Protein AF-W2REY7-F1 (afdb_monomer_lite)

Secondary structure (DSSP, 8-state):
-----HHHHHHHHHHTSTT---S-GGG-EEE-SEETTEEPBHHHHHT-----TTS-B---TT--GGGTT--HHHH-----HHHHHTT-PBPS-EEEPPPS-S-S-HHHHHHHHHHHHHHTS-PPPPGGGGHHHHHHHHHHHT-EEEE-TTS-EEEEETTTTEEEETTTEEEEESS-GGGTTTHHHHT--S-TT-GGGEEEEEHHHHHHHHTTSEEEEE-TT--EEEEES-GGGGGS-GGGGS-HHHHHHTT-SS----

Sequence (258 aa):
MVKLSLEWREKAIKDQSDGKIGAPWLDLRLFLAKKDEAWLTENDLKEGVSDTSDLEQLDVAGAPLNLVGLSEKDVKFVPTLEDVESMNTPVHVLVVVPPPDETTSPYAVIAATLFQHTFLNVPSTTASKTQKLKKQLVKKYKCDCGRNKNDDAMLLCMVINVALPSTVVIASHIFRREHDDLKEHFVQIADIDDVRNGLLLFKPIESAFDDLDISFLVDKHDRFTLKIFNTDIKAHLLVDRLTQPQWEEFGGESLPTH

Organism: Phytophthora nicotianae (strain INRA-310) (NCBI:txid761204)

Radius of gyration: 24.08 Å; chains: 1; bounding box: 61×43×66 Å

Foldseek 3Di:
DDQQFVLNVLVVCCVPVVCPPVDDSVQKWKWFQAAPLRFDFQVNPVVHDPDCPRTHTDDGRGDDVVVVVDDPVSPDDDDDPVCVVVRVDGDGIDIDRDDPDDDVPPCVVVVVVCCCVQQQVDDFDDQVVQPVLVVVLCVVVVQFPAADPVRFTWGAQPQVRDTAGPVQKGKAFQRHPSCVVCCCVPPNDPGSSPNVRIGTHGNLVRVCVRNVQWDWDQDPVRDTDIDGDNPVCVVDDSCLPDDQVRCVVRVHPGRDDD

pLDDT: mean 72.18, std 14.42, range [23.44, 96.69]

Structure (mmCIF, N/CA/C/O backbone):
data_AF-W2REY7-F1
#
_entry.id   AF-W2REY7-F1
#
loop_
_atom_site.group_PDB
_atom_site.id
_atom_site.type_symbol
_atom_site.label_atom_id
_atom_site.label_alt_id
_atom_site.label_comp_id
_atom_site.label_asym_id
_atom_site.label_entity_id
_atom_site.label_seq_id
_atom_site.pdbx_PDB_ins_code
_atom_site.Cartn_x
_atom_site.Cartn_y
_atom_site.Cartn_z
_atom_site.occupancy
_atom_site.B_iso_or_equiv
_atom_site.auth_seq_id
_atom_site.auth_comp_id
_atom_site.auth_asym_id
_atom_site.auth_atom_id
_atom_site.pdbx_PDB_model_num
ATOM 1 N N . MET A 1 1 ? -16.887 3.901 -3.540 1.00 23.44 1 MET A N 1
ATOM 2 C CA . MET A 1 1 ? -17.358 3.364 -2.245 1.00 23.44 1 MET A CA 1
ATOM 3 C C . MET A 1 1 ? -16.126 3.192 -1.364 1.00 23.44 1 MET A C 1
ATOM 5 O O . MET A 1 1 ? -15.293 2.350 -1.672 1.00 23.44 1 MET A O 1
ATOM 9 N N . VAL A 1 2 ? -15.923 4.083 -0.391 1.00 23.98 2 VAL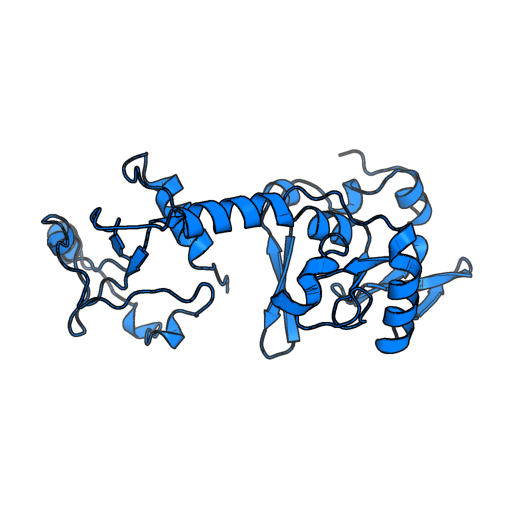 A N 1
ATOM 10 C CA . VAL A 1 2 ? -14.701 4.140 0.433 1.00 23.98 2 VAL A CA 1
ATOM 11 C C . VAL A 1 2 ? -14.820 3.102 1.551 1.00 23.98 2 VAL A C 1
ATOM 13 O O . VAL A 1 2 ? -15.667 3.244 2.427 1.00 23.98 2 VAL A O 1
ATOM 16 N N . LYS A 1 3 ? -13.998 2.046 1.522 1.00 31.72 3 LYS A N 1
ATOM 17 C CA . LYS A 1 3 ? -13.818 1.154 2.676 1.00 31.72 3 LYS A CA 1
ATOM 18 C C . LYS A 1 3 ? -12.820 1.812 3.628 1.00 31.72 3 LYS A C 1
ATOM 20 O O . LYS A 1 3 ? -11.612 1.717 3.431 1.00 31.72 3 LYS A O 1
ATOM 25 N N . LEU A 1 4 ? -13.336 2.535 4.616 1.00 36.69 4 LEU A N 1
ATOM 26 C CA . LEU A 1 4 ? -12.548 2.986 5.762 1.00 36.69 4 LEU A CA 1
ATOM 27 C C . LEU A 1 4 ? -12.316 1.769 6.661 1.00 36.69 4 LEU A C 1
ATOM 29 O O . LEU A 1 4 ? -13.283 1.111 7.040 1.00 36.69 4 LEU A O 1
ATOM 33 N N . SER A 1 5 ? -11.057 1.448 6.956 1.00 48.69 5 SER A N 1
ATOM 34 C CA . SER A 1 5 ? -10.731 0.450 7.976 1.00 48.69 5 SER A CA 1
ATOM 35 C C . SER A 1 5 ? -11.107 0.980 9.365 1.00 48.69 5 SER A C 1
ATOM 37 O O . SER A 1 5 ? -11.045 2.192 9.583 1.00 48.69 5 SER A O 1
ATOM 39 N N . LEU A 1 6 ? -11.531 0.102 10.283 1.00 55.88 6 LEU A N 1
ATOM 40 C CA . LEU A 1 6 ? -12.026 0.494 11.618 1.00 55.88 6 LEU A CA 1
ATOM 41 C C . LEU A 1 6 ? -10.987 1.294 12.415 1.00 55.88 6 LEU A C 1
ATOM 43 O O . LEU A 1 6 ? -11.337 2.324 12.974 1.00 55.88 6 LEU A O 1
ATOM 47 N N . GLU A 1 7 ? -9.708 0.935 12.320 1.00 53.94 7 GLU A N 1
ATOM 48 C CA . GLU A 1 7 ? -8.599 1.665 12.961 1.00 53.94 7 GLU A CA 1
ATOM 49 C C . GLU A 1 7 ? -8.549 3.152 12.564 1.00 53.94 7 GLU A C 1
ATOM 51 O O . GLU A 1 7 ? -8.325 4.044 13.381 1.00 53.94 7 GLU A O 1
ATOM 56 N N . TRP A 1 8 ? -8.807 3.454 11.286 1.00 57.53 8 TRP A N 1
ATOM 57 C CA . TRP A 1 8 ? -8.842 4.839 10.810 1.00 57.53 8 TRP A CA 1
ATOM 58 C C . TRP A 1 8 ? -10.086 5.576 11.306 1.00 57.53 8 TRP A C 1
ATOM 60 O O . TRP A 1 8 ? -10.051 6.798 11.432 1.00 57.53 8 TRP A O 1
ATOM 70 N N . ARG A 1 9 ? -11.176 4.854 11.598 1.00 64.69 9 ARG A N 1
ATOM 71 C CA . ARG A 1 9 ? -12.373 5.426 12.224 1.00 64.69 9 ARG A CA 1
ATOM 72 C C . ARG A 1 9 ? -12.147 5.705 13.705 1.00 64.69 9 ARG A C 1
ATOM 74 O O . ARG A 1 9 ? -12.492 6.795 14.135 1.00 64.69 9 ARG A O 1
ATOM 81 N N . GLU A 1 10 ? -11.537 4.791 14.454 1.00 69.19 10 GLU A N 1
ATOM 82 C CA . GLU A 1 10 ? -11.200 4.988 15.875 1.00 69.19 10 GLU A CA 1
ATOM 83 C C . GLU A 1 10 ? -10.312 6.217 16.060 1.00 69.19 10 GLU A C 1
ATOM 85 O O . GLU A 1 10 ? -10.626 7.111 16.849 1.00 69.19 10 GLU A O 1
ATOM 90 N N . LYS A 1 11 ? -9.255 6.320 15.246 1.00 70.12 11 LYS A N 1
ATOM 91 C CA . LYS A 1 11 ? -8.380 7.493 15.227 1.00 70.12 11 LYS A CA 1
ATOM 92 C C . LYS A 1 11 ? -9.135 8.773 14.855 1.00 70.12 11 LYS A C 1
ATOM 94 O O . LYS A 1 11 ? -9.024 9.765 15.566 1.00 70.12 11 LYS A O 1
ATOM 99 N N . ALA A 1 12 ? -9.930 8.754 13.782 1.00 68.94 12 ALA A N 1
ATOM 100 C CA . ALA A 1 12 ? -10.677 9.934 13.343 1.00 68.94 12 ALA A CA 1
ATOM 101 C C . ALA A 1 12 ? -11.705 10.410 14.383 1.00 68.94 12 ALA A C 1
ATOM 103 O O . ALA A 1 12 ? -11.833 11.612 14.600 1.00 68.94 12 ALA A O 1
ATOM 104 N N . ILE A 1 13 ? -12.411 9.487 15.045 1.00 72.50 13 ILE A N 1
ATOM 105 C CA . ILE A 1 13 ? -13.376 9.820 16.101 1.00 72.50 13 ILE A CA 1
ATOM 106 C C . ILE A 1 13 ? -12.655 10.430 17.304 1.00 72.50 13 ILE A C 1
ATOM 108 O O . ILE A 1 13 ? -13.112 11.437 17.844 1.00 72.50 13 ILE A O 1
ATOM 112 N N . LYS A 1 14 ? -11.500 9.876 17.695 1.00 75.44 14 LYS A N 1
ATOM 113 C CA . LYS A 1 14 ? -10.678 10.462 18.757 1.00 75.44 14 LYS A CA 1
ATOM 114 C C . LYS A 1 14 ? -10.243 11.887 18.409 1.00 75.44 14 LYS A C 1
ATOM 116 O O . LYS A 1 14 ? -10.412 12.784 19.236 1.00 75.44 14 LYS A O 1
ATOM 121 N N . ASP A 1 15 ? -9.694 12.096 17.216 1.00 78.75 15 ASP A N 1
ATOM 122 C CA . ASP A 1 15 ? -9.161 13.395 16.790 1.00 78.75 15 ASP A CA 1
ATOM 123 C C . ASP A 1 15 ? -10.263 14.471 16.701 1.00 78.75 15 ASP A C 1
ATOM 125 O O . ASP A 1 15 ? -9.997 15.644 16.944 1.00 78.75 15 ASP A O 1
ATOM 129 N N . GLN A 1 16 ? -11.513 14.071 16.435 1.00 76.44 16 GLN A N 1
ATOM 130 C CA . GLN A 1 16 ? -12.690 14.954 16.390 1.00 76.44 16 GLN A CA 1
ATOM 131 C C . GLN A 1 16 ? -13.413 15.115 17.736 1.00 76.44 16 GLN A C 1
ATOM 133 O O . GLN A 1 16 ? -14.427 15.802 17.811 1.00 76.44 16 GLN A O 1
ATOM 138 N N . SER A 1 17 ? -12.932 14.487 18.810 1.00 74.69 17 SER A N 1
ATOM 139 C CA . SER A 1 17 ? -13.633 14.488 20.102 1.00 74.69 17 SER A CA 1
ATOM 140 C C . SER A 1 17 ? -13.451 15.763 20.935 1.00 74.69 17 SER A C 1
ATOM 142 O O . SER A 1 17 ? -13.887 15.794 22.085 1.00 74.69 17 SER A O 1
ATOM 144 N N . ASP A 1 18 ? -12.775 16.792 20.416 1.00 76.44 18 ASP A N 1
ATOM 145 C CA . ASP A 1 18 ? -12.411 18.016 21.150 1.00 76.44 18 ASP A CA 1
ATOM 146 C C . ASP A 1 18 ? -11.733 17.734 22.507 1.00 76.44 18 ASP A C 1
ATOM 148 O O . ASP A 1 18 ? -11.934 18.437 23.498 1.00 76.44 18 ASP A O 1
ATOM 152 N N . GLY A 1 19 ? -10.947 16.654 22.576 1.00 72.06 19 GLY A N 1
ATOM 153 C CA . GLY A 1 19 ? -10.252 16.227 23.794 1.00 72.06 19 GLY A CA 1
ATOM 154 C C . GLY A 1 19 ? -11.131 15.516 24.829 1.00 72.06 19 GLY A C 1
ATOM 155 O O . GLY A 1 19 ? -10.633 15.179 25.901 1.00 72.06 19 GLY A O 1
ATOM 156 N N . LYS A 1 20 ? -12.407 15.240 24.526 1.00 71.31 20 LYS A N 1
ATOM 157 C CA . LYS A 1 20 ? -13.301 14.473 25.413 1.00 71.31 20 LYS A CA 1
ATOM 158 C C . LYS A 1 20 ? -12.882 13.008 25.539 1.00 71.31 20 LYS A C 1
ATOM 160 O O . LYS A 1 20 ? -13.110 12.399 26.580 1.00 71.31 20 LYS A O 1
ATOM 165 N N . ILE A 1 21 ? -12.253 12.445 24.505 1.00 72.06 21 ILE A N 1
ATOM 166 C CA . ILE A 1 21 ? -11.689 11.093 24.538 1.00 72.06 21 ILE A CA 1
ATOM 167 C C . ILE A 1 21 ? -10.203 11.188 24.909 1.00 72.06 21 ILE A C 1
ATOM 169 O O . ILE A 1 21 ? -9.345 11.456 24.064 1.00 72.06 21 ILE A O 1
ATOM 173 N N . GLY A 1 22 ? -9.906 10.977 26.194 1.00 69.25 22 GLY A N 1
ATOM 174 C CA . GLY A 1 22 ? -8.542 11.035 26.736 1.00 69.25 22 GLY A CA 1
ATOM 175 C C . GLY A 1 22 ? -7.701 9.773 26.505 1.00 69.25 22 GLY A C 1
ATOM 176 O O . GLY A 1 22 ? -6.476 9.836 26.587 1.00 69.25 22 GLY A O 1
ATOM 177 N N . ALA A 1 23 ? -8.336 8.638 26.201 1.00 68.88 23 ALA A N 1
ATOM 178 C CA . ALA A 1 23 ? -7.649 7.370 25.973 1.00 68.88 23 ALA A CA 1
ATOM 179 C C . ALA A 1 23 ? -6.927 7.337 24.607 1.00 68.88 23 ALA A C 1
ATOM 181 O O . ALA A 1 23 ? -7.379 7.984 23.652 1.00 68.88 23 ALA A O 1
ATOM 182 N N . PRO A 1 24 ? -5.813 6.589 24.477 1.00 71.38 24 PRO A N 1
ATOM 183 C CA . PRO A 1 24 ? -5.239 6.236 23.182 1.00 71.38 24 PRO A CA 1
ATOM 184 C C . PRO A 1 24 ? -6.302 5.657 22.244 1.00 71.38 24 PRO A C 1
ATOM 186 O O . PRO A 1 24 ? -7.163 4.896 22.672 1.00 71.38 24 PRO A O 1
ATOM 189 N N . TRP A 1 25 ? -6.235 5.984 20.950 1.00 68.69 25 TRP A N 1
ATOM 190 C CA . TRP A 1 25 ? -7.228 5.492 19.984 1.00 68.69 25 TRP A CA 1
ATOM 191 C C . TRP A 1 25 ? -7.221 3.959 19.864 1.00 68.69 25 TRP A C 1
ATOM 193 O O . TRP A 1 25 ? -8.248 3.381 19.546 1.00 68.69 25 TRP A O 1
ATOM 203 N N . LEU A 1 26 ? -6.086 3.322 20.175 1.00 66.06 26 LEU A N 1
ATOM 204 C CA . LEU A 1 26 ? -5.914 1.866 20.230 1.00 66.06 26 LEU A CA 1
ATOM 205 C C . LEU A 1 26 ? -6.711 1.193 21.356 1.00 66.06 26 LEU A C 1
ATOM 207 O O . LEU A 1 26 ? -6.975 -0.002 21.280 1.00 66.06 26 LEU A O 1
ATOM 211 N N . ASP A 1 27 ? -7.067 1.942 22.401 1.00 71.44 27 ASP A N 1
ATOM 212 C CA . ASP A 1 27 ? -7.870 1.433 23.515 1.00 71.44 27 ASP A CA 1
ATOM 213 C C . ASP A 1 27 ? -9.373 1.637 23.265 1.00 71.44 27 ASP A C 1
ATOM 215 O O . ASP A 1 27 ? -10.204 1.232 24.078 1.00 71.44 27 ASP A O 1
ATOM 219 N N . LEU A 1 28 ? -9.745 2.275 22.151 1.00 73.25 28 LEU A N 1
ATOM 220 C CA . LEU A 1 28 ? -11.139 2.487 21.792 1.00 73.25 28 LEU A CA 1
ATOM 221 C C . LEU A 1 28 ? -11.719 1.227 21.173 1.00 73.25 28 LEU A C 1
ATOM 223 O O . LEU A 1 28 ? -11.075 0.541 20.386 1.00 73.25 28 LEU A O 1
ATOM 227 N N . ARG A 1 29 ? -12.979 0.956 21.504 1.00 73.62 29 ARG A N 1
ATOM 228 C CA . ARG A 1 29 ? -13.763 -0.091 20.855 1.00 73.62 29 ARG A CA 1
ATOM 229 C C . ARG A 1 29 ? -15.012 0.502 20.240 1.00 73.62 29 ARG A C 1
ATOM 231 O O . ARG A 1 29 ? -15.700 1.313 20.864 1.00 73.62 29 ARG A O 1
ATOM 238 N N . LEU A 1 30 ? -15.289 0.072 19.016 1.00 74.44 30 LEU A N 1
ATOM 239 C CA . LEU A 1 30 ? -16.486 0.430 18.273 1.00 74.44 30 LEU A CA 1
ATOM 240 C C . LEU A 1 30 ? -17.549 -0.645 18.466 1.00 74.44 30 LEU A C 1
ATOM 242 O O . LEU A 1 30 ? -17.307 -1.823 18.212 1.00 74.44 30 LEU A O 1
ATOM 246 N N . PHE A 1 31 ? -18.738 -0.214 18.865 1.00 75.88 31 PHE A N 1
ATOM 247 C CA . PHE A 1 31 ? -19.907 -1.070 18.995 1.00 75.88 31 PHE A CA 1
ATOM 248 C C . PHE A 1 31 ? -21.016 -0.585 18.078 1.00 75.88 31 PHE A C 1
ATOM 250 O O . PHE A 1 31 ? -21.202 0.621 17.856 1.00 75.88 31 PHE A O 1
ATOM 257 N N . LEU A 1 32 ? -21.781 -1.543 17.569 1.00 76.19 32 LEU A N 1
ATOM 258 C CA . LEU A 1 32 ? -23.062 -1.253 16.972 1.00 76.19 32 LEU A CA 1
ATOM 259 C C . LEU A 1 32 ? -24.011 -0.788 18.078 1.00 76.19 32 LEU A C 1
ATOM 261 O O . LEU A 1 32 ? -24.256 -1.502 19.046 1.00 76.19 32 LEU A O 1
ATOM 265 N N . ALA A 1 33 ? -24.555 0.416 17.928 1.00 77.38 33 ALA A N 1
ATOM 266 C CA . ALA A 1 33 ? -25.509 0.995 18.867 1.00 77.38 33 ALA A CA 1
ATOM 267 C C . ALA A 1 33 ? -26.915 0.396 18.660 1.00 77.38 33 ALA A C 1
ATOM 269 O O . ALA A 1 33 ? -27.888 1.113 18.445 1.00 77.38 33 ALA A O 1
ATOM 270 N N . LYS A 1 34 ? -27.004 -0.936 18.665 1.00 76.19 34 LYS A N 1
ATOM 271 C CA . LYS A 1 34 ? -28.225 -1.710 18.460 1.00 76.19 34 LYS A CA 1
ATOM 272 C C . LYS A 1 34 ? -28.307 -2.786 19.539 1.00 76.19 34 LYS A C 1
ATOM 274 O O . LYS A 1 34 ? -27.363 -3.552 19.703 1.00 76.19 34 LYS A O 1
ATOM 279 N N . LYS A 1 35 ? -29.431 -2.840 20.247 1.00 74.00 35 LYS A N 1
ATOM 280 C CA . LYS A 1 35 ? -29.735 -3.813 21.297 1.00 74.00 35 LYS A CA 1
ATOM 281 C C . LYS A 1 35 ? -31.077 -4.470 20.993 1.00 74.00 35 LYS A C 1
ATOM 283 O O . LYS A 1 35 ? -32.042 -3.760 20.733 1.00 74.00 35 LYS A O 1
ATOM 288 N N . ASP A 1 36 ? -31.134 -5.802 20.998 1.00 75.06 36 ASP A N 1
ATOM 289 C CA . ASP A 1 36 ? -32.370 -6.571 20.762 1.00 75.06 36 ASP A CA 1
ATOM 290 C C . ASP A 1 36 ? -33.162 -6.095 19.526 1.00 75.06 36 ASP A C 1
ATOM 292 O O . ASP A 1 36 ? -34.374 -5.895 19.567 1.00 75.06 36 ASP A O 1
ATOM 296 N N . GLU A 1 37 ? -32.455 -5.872 18.415 1.00 72.69 37 GLU A N 1
ATOM 297 C CA . GLU A 1 37 ? -32.983 -5.325 17.157 1.00 72.69 37 GLU A CA 1
ATOM 298 C C . GLU A 1 37 ? -33.425 -3.843 17.164 1.00 72.69 37 GLU A C 1
ATOM 300 O O . GLU A 1 37 ? -33.752 -3.311 16.101 1.00 72.69 37 GLU A O 1
ATOM 305 N N . ALA A 1 38 ? -33.349 -3.134 18.292 1.00 79.44 38 ALA A N 1
ATOM 306 C CA . ALA A 1 38 ? -33.641 -1.704 18.405 1.00 79.44 38 ALA A CA 1
ATOM 307 C C . ALA A 1 38 ? -32.362 -0.849 18.418 1.00 79.44 38 ALA A C 1
ATOM 309 O O . ALA A 1 38 ? -31.363 -1.213 19.034 1.00 79.44 38 ALA A O 1
ATOM 310 N N . TRP A 1 39 ? -32.380 0.305 17.747 1.00 79.62 39 TRP A N 1
ATOM 311 C CA . TRP A 1 39 ? -31.276 1.268 17.810 1.00 79.62 39 TRP A CA 1
ATOM 312 C C . TRP A 1 39 ? -31.295 2.041 19.130 1.00 79.62 39 TRP A C 1
ATOM 314 O O . TRP A 1 39 ? -32.362 2.441 19.589 1.00 79.62 39 TRP A O 1
ATOM 324 N N . LEU A 1 40 ? -30.116 2.299 19.696 1.00 76.12 40 LEU A N 1
ATOM 325 C CA . LEU A 1 40 ? -29.967 3.227 20.813 1.00 76.12 40 LEU A CA 1
ATOM 326 C C . LEU A 1 40 ? -30.211 4.658 20.329 1.00 76.12 40 LEU A C 1
ATOM 328 O O . LEU A 1 40 ? -29.759 5.055 19.249 1.00 76.12 40 LEU A O 1
ATOM 332 N N . THR A 1 41 ? -30.902 5.431 21.152 1.00 78.75 41 THR A N 1
ATOM 333 C CA . THR A 1 41 ? -31.209 6.841 20.923 1.00 78.75 41 THR A CA 1
ATOM 334 C C . THR A 1 41 ? -30.214 7.753 21.633 1.00 78.75 41 THR A C 1
ATOM 336 O O . THR A 1 41 ? -29.485 7.335 22.533 1.00 78.75 41 THR A O 1
ATOM 339 N N . GLU A 1 42 ? -30.193 9.035 21.269 1.00 68.62 42 GLU A N 1
ATOM 340 C CA . GLU A 1 42 ? -29.424 10.037 22.016 1.00 68.62 42 GLU A CA 1
ATOM 341 C C . GLU A 1 42 ? -29.827 10.100 23.500 1.00 68.62 42 GLU A C 1
ATOM 343 O O . GLU A 1 42 ? -28.968 10.300 24.360 1.00 68.62 42 GLU A O 1
ATOM 348 N N . ASN A 1 43 ? -31.105 9.881 23.823 1.00 72.56 43 ASN A N 1
ATOM 349 C CA . ASN A 1 43 ? -31.564 9.778 25.208 1.00 72.56 43 ASN A CA 1
ATOM 350 C C . ASN A 1 43 ? -30.951 8.595 25.958 1.00 72.56 43 ASN A C 1
ATOM 352 O O . ASN A 1 43 ? -30.518 8.781 27.095 1.00 72.56 43 ASN A O 1
ATOM 356 N N . ASP A 1 44 ? -30.855 7.423 25.327 1.00 72.19 44 ASP A N 1
ATOM 357 C CA . ASP A 1 44 ? -30.254 6.233 25.943 1.00 72.19 44 ASP A CA 1
ATOM 358 C C . ASP A 1 44 ? -28.769 6.450 26.275 1.00 72.19 44 ASP A C 1
ATOM 360 O O . ASP A 1 44 ? -28.238 5.859 27.213 1.00 72.19 44 ASP A O 1
ATOM 364 N N . LEU A 1 45 ? -28.090 7.335 25.534 1.00 66.94 45 LEU A N 1
ATOM 365 C CA . LEU A 1 45 ? -26.677 7.651 25.743 1.00 66.94 45 LEU A CA 1
ATOM 366 C C . LEU A 1 45 ? -26.423 8.724 26.806 1.00 66.94 45 LEU A C 1
ATOM 368 O O . LEU A 1 45 ? -25.320 8.768 27.353 1.00 66.94 45 LEU A O 1
ATOM 372 N N . LYS A 1 46 ? -27.399 9.588 27.116 1.00 66.38 46 LYS A N 1
ATOM 373 C CA . LYS A 1 46 ? -27.226 10.654 28.124 1.00 66.38 46 LYS A CA 1
ATOM 374 C C . LYS A 1 46 ? -26.941 10.112 29.519 1.00 66.38 46 LYS A C 1
ATOM 376 O O . LYS A 1 46 ? -26.180 10.728 30.258 1.00 66.38 46 LYS A O 1
ATOM 381 N N . GLU A 1 47 ? -27.533 8.972 29.853 1.00 64.25 47 GLU A N 1
ATOM 382 C CA . GLU A 1 47 ? -27.327 8.284 31.133 1.00 64.25 47 GLU A CA 1
ATOM 383 C C . GLU A 1 47 ? -26.023 7.461 31.153 1.00 64.25 47 GLU A C 1
ATOM 385 O O . GLU A 1 47 ? -25.589 6.992 32.204 1.00 64.25 47 GLU A O 1
ATOM 390 N N . GLY A 1 48 ? -25.357 7.333 29.999 1.00 59.41 48 GLY A N 1
ATOM 391 C CA . GLY A 1 48 ? -24.176 6.503 29.807 1.00 59.41 48 GLY A CA 1
ATOM 392 C C . GLY A 1 48 ? -24.519 5.021 29.633 1.00 59.41 48 GLY A C 1
ATOM 393 O O . GLY A 1 48 ? -25.389 4.468 30.301 1.00 59.41 48 GLY A O 1
ATOM 394 N N . VAL A 1 49 ? -23.796 4.347 28.736 1.00 66.00 49 VAL A N 1
ATOM 395 C CA . VAL A 1 49 ? -23.902 2.892 28.549 1.00 66.00 49 VAL A CA 1
ATOM 396 C C . VAL A 1 49 ? -22.887 2.221 29.471 1.00 66.00 49 VAL A C 1
ATOM 398 O O . VAL A 1 49 ? -21.685 2.283 29.222 1.00 66.00 49 VAL A O 1
ATOM 401 N N . SER A 1 50 ? -23.365 1.625 30.564 1.00 61.38 50 SER A N 1
ATOM 402 C CA . SER A 1 50 ? -22.518 0.972 31.574 1.00 61.38 50 SER A CA 1
ATOM 403 C C . SER A 1 50 ? -22.156 -0.478 31.238 1.00 61.38 50 SER A C 1
ATOM 405 O O . SER A 1 50 ? -21.179 -0.994 31.777 1.00 61.38 50 SER A O 1
ATOM 407 N N . ASP A 1 51 ? -22.910 -1.120 30.342 1.00 68.38 51 ASP A N 1
ATOM 408 C CA . ASP A 1 51 ? -22.717 -2.504 29.909 1.00 68.38 51 ASP A CA 1
ATOM 409 C C . ASP A 1 51 ? -22.819 -2.604 28.381 1.00 68.38 51 ASP A C 1
ATOM 411 O O . ASP A 1 51 ? -23.809 -2.180 27.781 1.00 68.38 51 ASP A O 1
ATOM 415 N N . THR A 1 52 ? -21.779 -3.149 27.752 1.00 69.88 52 THR A N 1
ATOM 416 C CA . THR A 1 52 ? -21.688 -3.352 26.299 1.00 69.88 52 THR A CA 1
ATOM 417 C C . THR A 1 52 ? -21.740 -4.825 25.899 1.00 69.88 52 THR A C 1
ATOM 419 O O . THR A 1 52 ? -21.535 -5.134 24.728 1.00 69.88 52 THR A O 1
ATOM 422 N N . SER A 1 53 ? -21.994 -5.741 26.841 1.00 72.56 53 SER A N 1
ATOM 423 C CA . SER A 1 53 ? -22.009 -7.189 26.587 1.00 72.56 53 SER A CA 1
ATOM 424 C C . SER A 1 53 ? -23.094 -7.621 25.596 1.00 72.56 53 SER A C 1
ATOM 426 O O . SER A 1 53 ? -22.867 -8.533 24.804 1.00 72.56 53 SER A O 1
ATOM 428 N N . ASP A 1 54 ? -24.223 -6.911 25.584 1.00 73.44 54 ASP A N 1
ATOM 429 C CA . ASP A 1 54 ? -25.341 -7.126 24.658 1.00 73.44 54 ASP A CA 1
ATOM 430 C C . ASP A 1 54 ? -25.163 -6.402 23.305 1.00 73.44 54 ASP A C 1
ATOM 432 O O . ASP A 1 54 ? -26.065 -6.430 22.466 1.00 73.44 54 ASP A O 1
ATOM 436 N N . LEU A 1 55 ? -24.037 -5.707 23.093 1.00 75.69 55 LEU A N 1
ATOM 437 C CA . LEU A 1 55 ? -23.758 -4.959 21.866 1.00 75.69 55 LEU A CA 1
ATOM 438 C C . LEU A 1 55 ? -22.770 -5.708 20.972 1.00 75.69 55 LEU A C 1
ATOM 440 O O . LEU A 1 55 ? -21.757 -6.242 21.422 1.00 75.69 55 LEU A O 1
ATOM 444 N N . GLU A 1 56 ? -23.021 -5.675 19.667 1.00 75.69 56 GLU A N 1
ATOM 445 C CA . GLU A 1 56 ? -22.115 -6.269 18.687 1.00 75.69 56 GLU A CA 1
ATOM 446 C C . GLU A 1 56 ? -20.862 -5.393 18.517 1.00 75.69 56 GLU A C 1
ATOM 448 O O . GLU A 1 56 ? -20.936 -4.244 18.066 1.00 75.69 56 GLU A O 1
ATOM 453 N N . GLN A 1 57 ? -19.696 -5.929 18.894 1.00 73.69 57 GLN A N 1
ATOM 454 C CA . GLN A 1 57 ? -18.410 -5.263 18.696 1.00 73.69 57 GLN A CA 1
ATOM 455 C C . GLN A 1 57 ? -17.990 -5.339 17.221 1.00 73.69 57 GLN A C 1
ATOM 457 O O . GLN A 1 57 ? -18.012 -6.401 16.604 1.00 73.69 57 GLN A O 1
ATOM 462 N N . LEU A 1 58 ? -17.534 -4.216 16.668 1.00 70.38 58 LEU A N 1
ATOM 463 C CA . LEU A 1 58 ? -16.928 -4.147 15.343 1.00 70.38 58 LEU A CA 1
ATOM 464 C C . LEU A 1 58 ? -15.407 -4.312 15.493 1.00 70.38 58 LEU A C 1
ATOM 466 O O . LEU A 1 58 ? -14.711 -3.339 15.771 1.00 70.38 58 LEU A O 1
ATOM 470 N N . ASP A 1 59 ? -14.887 -5.532 15.349 1.00 61.81 59 ASP A N 1
ATOM 471 C CA . ASP A 1 59 ? -13.479 -5.882 15.621 1.00 61.81 59 ASP A CA 1
ATOM 472 C C . ASP A 1 59 ? -12.633 -6.174 14.360 1.00 61.81 59 ASP A C 1
ATOM 474 O O . ASP A 1 59 ? -11.412 -6.015 14.365 1.00 61.81 59 ASP A O 1
ATOM 478 N N . VAL A 1 60 ? -13.251 -6.552 13.237 1.00 56.16 60 VAL A N 1
ATOM 479 C CA . VAL A 1 60 ? -12.525 -6.858 11.992 1.00 56.16 60 VAL A CA 1
ATOM 480 C C . VAL A 1 60 ? -12.278 -5.592 11.171 1.00 56.16 60 VAL A C 1
ATOM 482 O O . VAL A 1 60 ? -13.164 -5.123 10.452 1.00 56.16 60 VAL A O 1
ATOM 485 N N . ALA A 1 61 ? -11.034 -5.094 11.188 1.00 45.25 61 ALA A N 1
ATOM 486 C CA . ALA A 1 61 ? -10.569 -3.828 10.592 1.00 45.25 61 ALA A CA 1
ATOM 487 C C . ALA A 1 61 ? -10.820 -3.603 9.078 1.00 45.25 61 ALA A C 1
ATOM 489 O O . ALA A 1 61 ? -10.407 -2.587 8.524 1.00 45.25 61 ALA A O 1
ATOM 490 N N . GLY A 1 62 ? -11.550 -4.474 8.386 1.00 41.19 62 GLY A N 1
ATOM 491 C CA . GLY A 1 62 ? -11.952 -4.303 6.988 1.00 41.19 62 GLY A CA 1
ATOM 492 C C . GLY A 1 62 ? -13.304 -4.9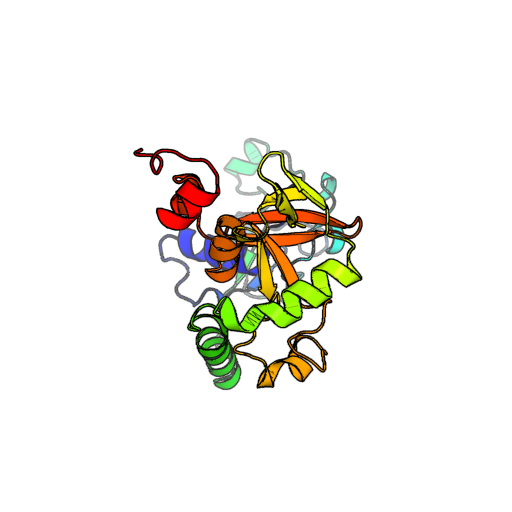19 6.628 1.00 41.19 62 GLY A C 1
ATOM 493 O O . GLY A 1 62 ? -13.627 -4.980 5.435 1.00 41.19 62 GLY A O 1
ATOM 494 N N . ALA A 1 63 ? -14.085 -5.381 7.614 1.00 46.03 63 ALA A N 1
ATOM 495 C CA . ALA A 1 63 ? -15.406 -5.946 7.376 1.00 46.03 63 ALA A CA 1
ATOM 496 C C . ALA A 1 63 ? -16.361 -4.837 6.896 1.00 46.03 63 ALA A C 1
ATOM 498 O O . ALA A 1 63 ? -16.589 -3.857 7.608 1.00 46.03 63 ALA A O 1
ATOM 499 N N . PRO A 1 64 ? -16.903 -4.920 5.667 1.00 50.12 64 PRO A N 1
ATOM 500 C CA . PRO A 1 64 ? -17.972 -4.019 5.275 1.00 50.12 64 PRO A CA 1
ATOM 501 C C . PRO A 1 64 ? -19.193 -4.257 6.175 1.00 50.12 64 PRO A C 1
ATOM 503 O O . PRO A 1 64 ? -19.472 -5.394 6.542 1.00 50.12 64 PRO A O 1
ATOM 506 N N . LEU A 1 65 ? -19.918 -3.184 6.517 1.00 54.62 65 LEU A N 1
ATOM 507 C CA . LEU A 1 65 ? -21.027 -3.213 7.488 1.00 54.62 65 LEU A CA 1
ATOM 508 C C . LEU A 1 65 ? -22.121 -4.245 7.141 1.00 54.62 65 LEU A C 1
ATOM 510 O O . LEU A 1 65 ? -22.795 -4.770 8.015 1.00 54.62 65 LEU A O 1
ATOM 514 N N . ASN A 1 66 ? -22.252 -4.608 5.865 1.00 52.06 66 ASN A N 1
ATOM 515 C CA . ASN A 1 66 ? -23.175 -5.652 5.427 1.00 52.06 66 ASN A CA 1
ATOM 516 C C . ASN A 1 66 ? -22.765 -7.083 5.819 1.00 52.06 66 ASN A C 1
ATOM 518 O O . ASN A 1 66 ? -23.598 -7.979 5.721 1.00 52.06 66 ASN A O 1
ATOM 522 N N . LEU A 1 67 ? -21.507 -7.323 6.209 1.00 51.19 67 LEU A N 1
ATOM 523 C CA . LEU A 1 67 ? -21.059 -8.606 6.766 1.00 51.19 67 LEU A CA 1
ATOM 524 C C . LEU A 1 67 ? -21.338 -8.726 8.267 1.00 51.19 67 LEU A C 1
ATOM 526 O O . LEU A 1 67 ? -21.419 -9.848 8.748 1.00 51.19 67 LEU A O 1
ATOM 530 N N . VAL A 1 68 ? -21.548 -7.608 8.966 1.00 54.84 68 VAL A N 1
ATOM 531 C CA . VAL A 1 68 ? -22.050 -7.559 10.355 1.00 54.84 68 VAL A CA 1
ATOM 532 C C . VAL A 1 68 ? -23.574 -7.359 10.375 1.00 54.84 68 VAL A C 1
ATOM 534 O O . VAL A 1 68 ? -24.126 -6.626 11.180 1.00 54.84 68 VAL A O 1
ATOM 537 N N . GLY A 1 69 ? -24.274 -7.938 9.390 1.00 54.56 69 GLY A N 1
ATOM 538 C CA . GLY A 1 69 ? -25.742 -7.978 9.355 1.00 54.56 69 GLY A CA 1
ATOM 539 C C . GLY A 1 69 ? -26.473 -6.685 8.963 1.00 54.56 69 GLY A C 1
ATOM 540 O O . GLY A 1 69 ? -27.700 -6.687 8.960 1.00 54.56 69 GLY A O 1
ATOM 541 N N . LEU A 1 70 ? -25.784 -5.598 8.590 1.00 56.88 70 LEU A N 1
ATOM 542 C CA . LEU A 1 70 ? -26.435 -4.305 8.316 1.00 56.88 70 LEU A CA 1
ATOM 543 C C . LEU A 1 70 ? -26.683 -4.068 6.820 1.00 56.88 70 LEU A C 1
ATOM 545 O O . LEU A 1 70 ? -25.749 -3.804 6.053 1.00 56.88 70 LEU A O 1
ATOM 549 N N . SER A 1 71 ? -27.944 -4.090 6.380 1.00 58.94 71 SER A N 1
ATOM 550 C CA . SER A 1 71 ? -28.306 -3.619 5.039 1.00 58.94 71 SER A CA 1
ATOM 551 C C . SER A 1 71 ? -28.564 -2.107 5.016 1.00 58.94 71 SER A C 1
ATOM 553 O O . SER A 1 71 ? -28.898 -1.492 6.024 1.00 58.94 71 SER A O 1
ATOM 555 N N . GLU A 1 72 ? -28.472 -1.480 3.839 1.00 57.25 72 GLU A N 1
ATOM 556 C CA . GLU A 1 72 ? -28.801 -0.052 3.669 1.00 57.25 72 GLU A CA 1
ATOM 557 C C . GLU A 1 72 ? -30.249 0.275 4.086 1.00 57.25 72 GLU A C 1
ATOM 559 O O . GLU A 1 72 ? -30.557 1.413 4.427 1.00 57.25 72 GLU A O 1
ATOM 564 N N . LYS A 1 73 ? -31.147 -0.719 4.062 1.00 60.41 73 LYS A N 1
ATOM 565 C CA . LYS A 1 73 ? -32.528 -0.568 4.531 1.00 60.41 73 LYS A CA 1
ATOM 566 C C . LYS A 1 73 ? -32.609 -0.535 6.056 1.00 60.41 73 LYS A C 1
ATOM 568 O O . LYS A 1 73 ? -33.434 0.201 6.576 1.00 60.41 73 LYS A O 1
ATOM 573 N N . ASP A 1 74 ? -31.730 -1.263 6.737 1.00 58.88 74 ASP A N 1
ATOM 574 C CA . ASP A 1 74 ? -31.724 -1.382 8.200 1.00 58.88 74 ASP A CA 1
ATOM 575 C C . ASP A 1 74 ? -31.058 -0.172 8.877 1.00 58.88 74 ASP A C 1
ATOM 577 O O . ASP A 1 74 ? -31.319 0.116 10.041 1.00 58.88 74 ASP A O 1
ATOM 581 N N . VAL A 1 75 ? -30.217 0.562 8.135 1.00 58.72 75 VAL A N 1
ATOM 582 C CA . VAL A 1 75 ? -29.534 1.788 8.597 1.00 58.72 75 VAL A CA 1
ATOM 583 C C . VAL A 1 75 ? -30.341 3.058 8.278 1.00 58.72 75 VAL A C 1
ATOM 585 O O . VAL A 1 75 ? -30.063 4.128 8.817 1.00 58.72 75 VAL A O 1
ATOM 588 N N . LYS A 1 76 ? -31.349 2.980 7.400 1.00 61.16 76 LYS A N 1
ATOM 589 C CA . LYS A 1 76 ? -32.162 4.141 7.015 1.00 61.16 76 LYS A CA 1
ATOM 590 C C . LYS A 1 76 ? -33.184 4.476 8.100 1.00 61.16 76 LYS A C 1
ATOM 592 O O . LYS A 1 76 ? -34.242 3.862 8.170 1.00 61.16 76 LYS A O 1
ATOM 597 N N . PHE A 1 77 ? -32.894 5.519 8.870 1.00 62.88 77 PHE A N 1
ATOM 598 C CA . PHE A 1 77 ? -33.865 6.211 9.712 1.00 62.88 77 PHE A CA 1
ATOM 599 C C . PHE A 1 77 ? -34.268 7.538 9.057 1.00 62.88 77 PHE A C 1
ATOM 601 O O . PHE A 1 77 ? -33.410 8.273 8.566 1.00 62.88 77 PHE A O 1
ATOM 608 N N . VAL A 1 78 ? -35.567 7.842 9.020 1.00 71.44 78 VAL A N 1
ATOM 609 C CA . VAL A 1 78 ? -36.083 9.136 8.547 1.00 71.44 78 VAL A CA 1
ATOM 610 C C . VAL A 1 78 ? -36.574 9.906 9.775 1.00 71.44 78 VAL A C 1
ATOM 612 O O . VAL A 1 78 ? -37.676 9.617 10.237 1.00 71.44 78 VAL A O 1
ATOM 615 N N . PRO A 1 79 ? -35.773 10.839 10.321 1.00 63.72 79 PRO A N 1
ATOM 616 C CA . PRO A 1 79 ? -36.141 11.571 11.528 1.00 63.72 79 PRO A CA 1
ATOM 617 C C . PRO A 1 79 ? -37.322 12.511 11.279 1.00 63.72 79 PRO A C 1
ATOM 619 O O . PRO A 1 79 ? -37.376 13.206 10.259 1.00 63.72 79 PRO A O 1
ATOM 622 N N . THR A 1 80 ? -38.250 12.563 12.232 1.00 75.62 80 THR A N 1
ATOM 623 C CA . THR A 1 80 ? -39.261 13.622 12.323 1.00 75.62 80 THR A CA 1
ATOM 624 C C . THR A 1 80 ? -38.771 14.762 13.224 1.00 75.62 80 THR A C 1
ATOM 626 O O . THR A 1 80 ? -37.808 14.600 13.971 1.00 75.62 80 THR A O 1
ATOM 629 N N . LEU A 1 81 ? -39.420 15.935 13.172 1.00 71.75 81 LEU A N 1
ATOM 630 C CA . LEU A 1 81 ? -39.098 17.034 14.100 1.00 71.75 81 LEU A CA 1
ATOM 631 C C . LEU A 1 81 ? -39.278 16.615 15.569 1.00 71.75 81 LEU A C 1
ATOM 633 O O . LEU A 1 81 ? -38.478 17.001 16.414 1.00 71.75 81 LEU A O 1
ATOM 637 N N . GLU A 1 82 ? -40.291 15.795 15.851 1.00 75.69 82 GLU A N 1
ATOM 638 C CA . GLU A 1 82 ? -40.580 15.288 17.194 1.00 75.69 82 GLU A CA 1
ATOM 639 C C . GLU A 1 82 ? -39.464 14.363 17.703 1.00 75.69 82 GLU A C 1
ATOM 641 O O . GLU A 1 82 ? -39.057 14.476 18.858 1.00 75.69 82 GLU A O 1
ATOM 646 N N . ASP A 1 83 ? -38.889 13.515 16.842 1.00 59.47 83 ASP A N 1
ATOM 647 C CA . ASP A 1 83 ? -37.758 12.639 17.198 1.00 59.47 83 ASP A CA 1
ATOM 648 C C . ASP A 1 83 ? -36.481 13.425 17.529 1.00 59.47 83 ASP A C 1
ATOM 650 O O . ASP A 1 83 ? -35.675 12.997 18.357 1.00 59.47 83 ASP A O 1
ATOM 654 N N . VAL A 1 84 ? -36.289 14.581 16.887 1.00 59.38 84 VAL A N 1
ATOM 655 C CA . VAL A 1 84 ? -35.149 15.472 17.143 1.00 59.38 84 VAL A CA 1
ATOM 656 C C . VAL A 1 84 ? -35.352 16.235 18.450 1.00 59.38 84 VAL A C 1
ATOM 658 O O . VAL A 1 84 ? -34.455 16.267 19.288 1.00 59.38 84 VAL A O 1
ATOM 661 N N . GLU A 1 85 ? -36.538 16.813 18.661 1.00 71.12 85 GLU A N 1
ATOM 662 C CA . GLU A 1 85 ? -36.864 17.549 19.891 1.00 71.12 85 GLU A CA 1
ATOM 663 C C . GLU A 1 85 ? -36.852 16.643 21.125 1.00 71.12 85 GLU A C 1
ATOM 665 O O . GLU A 1 85 ? -36.408 17.053 22.200 1.00 71.12 85 GLU A O 1
ATOM 670 N N . SER A 1 86 ? -37.291 15.394 20.961 1.00 72.44 86 SER A N 1
ATOM 671 C CA . SER A 1 86 ? -37.274 14.389 22.018 1.00 72.44 86 SER A CA 1
ATOM 672 C C . SER A 1 86 ? -35.938 13.666 22.160 1.00 72.44 86 SER A C 1
ATOM 674 O O . SER A 1 86 ? -35.804 12.917 23.116 1.00 72.44 86 SER A O 1
ATOM 676 N N . MET A 1 87 ? -34.947 13.892 21.285 1.00 65.38 87 MET A N 1
ATOM 677 C CA . MET A 1 87 ? -33.668 13.157 21.261 1.00 65.38 87 MET A CA 1
ATOM 678 C C . MET A 1 87 ? -33.838 11.627 21.153 1.00 65.38 87 MET A C 1
ATOM 680 O O . MET A 1 87 ? -33.035 10.844 21.659 1.00 65.38 87 MET A O 1
ATOM 684 N N . ASN A 1 88 ? -34.883 11.196 20.443 1.00 70.88 88 ASN A N 1
ATOM 685 C CA . ASN A 1 88 ? -35.156 9.798 20.099 1.00 70.88 88 ASN A CA 1
ATOM 686 C C . ASN A 1 88 ? -34.531 9.398 18.751 1.00 70.88 88 ASN A C 1
ATOM 688 O O . ASN A 1 88 ? -34.875 8.371 18.167 1.00 70.88 88 ASN A O 1
ATOM 692 N N . THR A 1 89 ? -33.609 10.212 18.236 1.00 69.12 89 THR A N 1
ATOM 693 C CA . THR A 1 89 ? -32.912 9.912 16.986 1.00 69.12 89 THR A CA 1
ATOM 694 C C . THR A 1 89 ? -31.888 8.788 17.218 1.00 69.12 89 THR A C 1
ATOM 696 O O . THR A 1 89 ? -31.111 8.870 18.174 1.00 69.12 89 THR A O 1
ATOM 699 N N . PRO A 1 90 ? -31.868 7.740 16.370 1.00 61.19 90 PRO A N 1
ATOM 700 C CA . PRO A 1 90 ? -30.897 6.655 16.432 1.00 61.19 90 PRO A CA 1
ATOM 701 C C . PRO A 1 90 ? -29.454 7.126 16.287 1.00 61.19 90 PRO A C 1
ATOM 703 O O . PRO A 1 90 ? -29.132 7.948 15.428 1.00 61.19 90 PRO A O 1
ATOM 706 N N . VAL A 1 91 ? -28.567 6.509 17.058 1.00 63.06 91 VAL A N 1
ATOM 707 C CA . VAL A 1 91 ? -27.119 6.679 16.941 1.00 63.06 91 VAL A CA 1
ATOM 708 C C . VAL A 1 91 ? -26.534 5.455 16.245 1.00 63.06 91 VAL A C 1
ATOM 710 O O . VAL A 1 91 ? -26.961 4.328 16.466 1.00 63.06 91 VAL A O 1
ATOM 713 N N . HIS A 1 92 ? -25.558 5.664 15.360 1.00 59.44 92 HIS A N 1
ATOM 714 C CA . HIS A 1 92 ? -25.068 4.594 14.484 1.00 59.44 92 HIS A CA 1
ATOM 715 C C . HIS A 1 92 ? -23.810 3.883 14.993 1.00 59.44 92 HIS A C 1
ATOM 717 O O . HIS A 1 92 ? -23.506 2.785 14.528 1.00 59.44 92 HIS A O 1
ATOM 723 N N . VAL A 1 93 ? -23.060 4.498 15.910 1.00 66.25 93 VAL A N 1
ATOM 724 C CA . VAL A 1 93 ? -21.770 3.988 16.388 1.00 66.25 93 VAL A CA 1
ATOM 725 C C . VAL A 1 93 ? -21.538 4.466 17.815 1.00 66.25 93 VAL A C 1
ATOM 727 O O . VAL A 1 93 ? -21.539 5.670 18.066 1.00 66.25 93 VAL A O 1
ATOM 730 N N . LEU A 1 94 ? -21.292 3.525 18.724 1.00 66.19 94 LEU A N 1
ATOM 731 C CA . LEU A 1 94 ? -20.895 3.815 20.097 1.00 66.19 94 LEU A CA 1
ATOM 732 C C . LEU A 1 94 ? -19.395 3.554 20.264 1.00 66.19 94 LEU A C 1
ATOM 734 O O . LEU A 1 94 ? -18.892 2.513 19.840 1.00 66.19 94 LEU A O 1
ATOM 738 N N . VAL A 1 95 ? -18.688 4.501 20.885 1.00 69.81 95 VAL A N 1
ATOM 739 C CA . VAL A 1 95 ? -17.268 4.366 21.233 1.00 69.81 95 VAL A CA 1
ATOM 740 C C . VAL A 1 95 ? -17.150 4.217 22.736 1.00 69.81 95 VAL A C 1
ATOM 742 O O . VAL A 1 95 ? -17.571 5.109 23.471 1.00 69.81 95 VAL A O 1
ATOM 745 N N . VAL A 1 96 ? -16.560 3.113 23.188 1.00 68.00 96 VAL A N 1
ATOM 746 C CA . VAL A 1 96 ? -16.346 2.861 24.616 1.00 68.00 96 VAL A CA 1
ATOM 747 C C . VAL A 1 96 ? -14.861 2.738 24.907 1.00 68.00 96 VAL A C 1
ATOM 749 O O . VAL A 1 96 ? -14.119 2.069 24.185 1.00 68.00 96 VAL A O 1
ATOM 752 N N . VAL A 1 97 ? -14.448 3.408 25.982 1.00 65.69 97 VAL A N 1
ATOM 753 C CA . VAL A 1 97 ? -13.161 3.190 26.638 1.00 65.69 97 VAL A CA 1
ATOM 754 C C . VAL A 1 97 ? -13.397 2.084 27.666 1.00 65.69 97 VAL A C 1
ATOM 756 O O . VAL A 1 97 ? -14.263 2.264 28.526 1.00 65.69 97 VAL A O 1
ATOM 759 N N . PRO A 1 98 ? -12.705 0.939 27.586 1.00 57.72 98 PRO A N 1
ATOM 760 C CA . PRO A 1 98 ? -12.892 -0.125 28.558 1.00 57.72 98 PRO A CA 1
ATOM 761 C C . PRO A 1 98 ? -12.610 0.400 29.977 1.00 57.72 98 PRO A C 1
ATOM 763 O O . PRO A 1 98 ? -11.677 1.193 30.157 1.00 57.72 98 PRO A O 1
ATOM 766 N N . PRO A 1 99 ? -13.394 -0.013 30.994 1.00 51.44 99 PRO A N 1
ATOM 767 C CA . PRO A 1 99 ? -13.020 0.238 32.377 1.00 51.44 99 PRO A CA 1
ATOM 768 C C . PRO A 1 99 ? -11.642 -0.389 32.633 1.00 51.44 99 PRO A C 1
ATOM 770 O O . PRO A 1 99 ? -11.325 -1.430 32.047 1.00 51.44 99 PRO A O 1
ATOM 773 N N . PRO A 1 100 ? -10.797 0.239 33.465 1.00 51.25 100 PRO A N 1
ATOM 774 C CA . PRO A 1 100 ? -9.487 -0.296 33.775 1.00 51.25 100 PRO A CA 1
ATOM 775 C C . PRO A 1 100 ? -9.660 -1.529 34.659 1.00 51.25 100 PRO A C 1
ATOM 777 O O . PRO A 1 100 ? -9.631 -1.420 35.877 1.00 51.25 100 PRO A O 1
ATOM 780 N N . ASP A 1 101 ? -9.823 -2.691 34.038 1.00 44.34 101 ASP A N 1
ATOM 781 C CA . ASP A 1 101 ? -9.471 -3.962 34.650 1.00 44.34 101 ASP A CA 1
ATOM 782 C C . ASP A 1 101 ? -8.570 -4.748 33.695 1.00 44.34 101 ASP A C 1
ATOM 784 O O . ASP A 1 101 ? -8.938 -5.157 32.597 1.00 44.34 101 ASP A O 1
ATOM 788 N N . GLU A 1 102 ? -7.327 -4.828 34.157 1.00 48.84 102 GLU A N 1
ATOM 789 C CA . GLU A 1 102 ? -6.201 -5.644 33.733 1.00 48.84 102 GLU A CA 1
ATOM 790 C C . GLU A 1 102 ? -5.979 -5.852 32.226 1.00 48.84 102 GLU A C 1
ATOM 792 O O . GLU A 1 102 ? -6.371 -6.829 31.593 1.00 48.84 102 GLU A O 1
ATOM 797 N N . THR A 1 103 ? -5.080 -4.993 31.741 1.00 44.84 103 THR A N 1
ATOM 798 C CA . THR A 1 103 ? -4.080 -5.262 30.707 1.00 44.84 103 THR A CA 1
ATOM 799 C C . THR A 1 103 ? -4.539 -5.122 29.249 1.00 44.84 103 THR A C 1
ATOM 801 O O . THR A 1 103 ? -4.647 -6.096 28.505 1.00 44.84 103 THR A O 1
ATOM 804 N N . THR A 1 104 ? -4.462 -3.890 28.723 1.00 50.25 104 THR A N 1
ATOM 805 C CA . THR A 1 104 ? -3.578 -3.728 27.555 1.00 50.25 104 THR A CA 1
ATOM 806 C C . THR A 1 104 ? -2.229 -4.224 28.047 1.00 50.25 104 THR A C 1
ATOM 808 O O . THR A 1 104 ? -1.523 -3.532 28.782 1.00 50.25 104 THR A O 1
ATOM 811 N N . SER A 1 105 ? -1.969 -5.512 27.820 1.00 51.41 105 SER A N 1
ATOM 812 C CA . SER A 1 105 ? -0.754 -6.165 28.271 1.00 51.41 105 SER A CA 1
ATOM 813 C C . SER A 1 105 ? 0.407 -5.235 27.957 1.00 51.41 105 SER A C 1
ATOM 815 O O . SER A 1 105 ? 0.448 -4.714 26.836 1.00 51.41 105 SER A O 1
ATOM 817 N N . PRO A 1 106 ? 1.345 -4.989 28.889 1.00 54.91 106 PRO A N 1
ATOM 818 C CA . PRO A 1 106 ? 2.573 -4.292 28.544 1.00 54.91 106 PRO A CA 1
ATOM 819 C C . PRO A 1 106 ? 3.145 -4.864 27.244 1.00 54.91 106 PRO A C 1
ATOM 821 O O . PRO A 1 106 ? 3.603 -4.109 26.403 1.00 54.91 106 PRO A O 1
ATOM 824 N N . TYR A 1 107 ? 2.972 -6.170 27.004 1.00 49.88 107 TYR A N 1
ATOM 825 C CA . TYR A 1 107 ? 3.298 -6.839 25.750 1.00 49.88 107 TYR A CA 1
ATOM 826 C C . TYR A 1 107 ? 2.511 -6.376 24.520 1.00 49.88 107 TYR A C 1
ATOM 828 O O . TYR A 1 107 ? 3.108 -6.340 23.461 1.00 49.88 107 TYR A O 1
ATOM 836 N N . ALA A 1 108 ? 1.228 -6.025 24.602 1.00 50.31 108 ALA A N 1
ATOM 837 C CA . ALA A 1 108 ? 0.460 -5.501 23.467 1.00 50.31 108 ALA A CA 1
ATOM 838 C C . ALA A 1 108 ? 0.897 -4.073 23.105 1.00 50.31 108 ALA A C 1
ATOM 840 O O . ALA A 1 108 ? 1.121 -3.776 21.933 1.00 50.31 108 ALA A O 1
ATOM 841 N N . VAL A 1 109 ? 1.114 -3.214 24.109 1.00 54.12 109 VAL A N 1
ATOM 842 C CA . VAL A 1 109 ? 1.656 -1.858 23.906 1.00 54.12 109 VAL A CA 1
ATOM 843 C C . VAL A 1 109 ? 3.091 -1.927 23.386 1.00 54.12 109 VAL A C 1
ATOM 845 O O . VAL A 1 109 ? 3.433 -1.252 22.415 1.00 54.12 109 VAL A O 1
ATOM 848 N N . ILE A 1 110 ? 3.927 -2.782 23.980 1.00 49.09 110 ILE A N 1
ATOM 849 C CA . ILE A 1 110 ? 5.292 -3.052 23.521 1.00 49.09 110 ILE A CA 1
ATOM 850 C C . ILE A 1 110 ? 5.264 -3.659 22.117 1.00 49.09 110 ILE A C 1
ATOM 852 O O . ILE A 1 110 ? 6.050 -3.230 21.288 1.00 49.09 110 ILE A O 1
ATOM 856 N N . ALA A 1 111 ? 4.362 -4.591 21.802 1.00 52.09 111 ALA A N 1
ATOM 857 C CA . ALA A 1 111 ? 4.265 -5.200 20.477 1.00 52.09 111 ALA A CA 1
ATOM 858 C C . ALA A 1 111 ? 3.832 -4.188 19.417 1.00 52.09 111 ALA A C 1
ATOM 860 O O . ALA A 1 111 ? 4.442 -4.155 18.357 1.00 52.09 111 ALA A O 1
ATOM 861 N N . ALA A 1 112 ? 2.849 -3.328 19.696 1.00 52.97 112 ALA A N 1
ATOM 862 C CA . ALA A 1 112 ? 2.447 -2.256 18.787 1.00 52.97 112 ALA A CA 1
ATOM 863 C C . ALA A 1 112 ? 3.573 -1.228 18.591 1.00 52.97 112 ALA A C 1
ATOM 865 O O . ALA A 1 112 ? 3.852 -0.813 17.468 1.00 52.97 112 ALA A O 1
ATOM 866 N N . THR A 1 113 ? 4.268 -0.866 19.672 1.00 52.16 113 THR A N 1
ATOM 867 C CA . THR A 1 113 ? 5.407 0.062 19.633 1.00 52.16 113 THR A CA 1
ATOM 868 C C . THR A 1 113 ? 6.577 -0.540 18.855 1.00 52.16 113 THR A C 1
ATOM 870 O O . THR A 1 113 ? 7.127 0.111 17.971 1.00 52.16 113 THR A O 1
ATOM 873 N N . LEU A 1 114 ? 6.929 -1.800 19.121 1.00 55.91 114 LEU A N 1
ATOM 874 C CA . LEU A 1 114 ? 7.935 -2.546 18.368 1.00 55.91 114 LEU A CA 1
ATOM 875 C C . LEU A 1 114 ? 7.512 -2.696 16.912 1.00 55.91 114 LEU A C 1
ATOM 877 O O . LEU A 1 114 ? 8.332 -2.467 16.045 1.00 55.91 114 LEU A O 1
ATOM 881 N N . PHE A 1 115 ? 6.246 -2.982 16.617 1.00 64.00 115 PHE A N 1
ATOM 882 C CA . PHE A 1 115 ? 5.752 -3.055 15.246 1.00 64.00 115 PHE A CA 1
ATOM 883 C C . PHE A 1 115 ? 5.946 -1.720 14.516 1.00 64.00 115 PHE A C 1
ATOM 885 O O . PHE A 1 115 ? 6.519 -1.687 13.431 1.00 64.00 115 PHE A O 1
ATOM 892 N N . GLN A 1 116 ? 5.557 -0.598 15.124 1.00 59.62 116 GLN A N 1
ATOM 893 C CA . GLN A 1 116 ? 5.784 0.723 14.536 1.00 59.62 116 GLN A CA 1
ATOM 894 C C . GLN A 1 116 ? 7.278 1.014 14.340 1.00 59.62 116 GLN A C 1
ATOM 896 O O . GLN A 1 116 ? 7.687 1.431 13.259 1.00 59.62 116 GLN A O 1
ATOM 901 N N . HIS A 1 117 ? 8.112 0.748 15.347 1.00 57.19 117 HIS A N 1
ATOM 902 C CA . HIS A 1 117 ? 9.556 0.963 15.250 1.00 57.19 117 HIS A CA 1
ATOM 903 C C . HIS A 1 117 ? 10.231 0.056 14.221 1.00 57.19 117 HIS A C 1
ATOM 905 O O . HIS A 1 117 ? 11.125 0.509 13.511 1.00 57.19 117 HIS A O 1
ATOM 911 N N . THR A 1 118 ? 9.811 -1.202 14.143 1.00 62.44 118 THR A N 1
ATOM 912 C CA . THR A 1 118 ? 10.381 -2.202 13.251 1.00 62.44 118 THR A CA 1
ATOM 913 C C . THR A 1 118 ? 9.949 -1.956 11.820 1.00 62.44 118 THR A C 1
ATOM 915 O O . THR A 1 118 ? 10.809 -2.038 10.963 1.00 62.44 118 THR A O 1
ATOM 918 N N . PHE A 1 119 ? 8.681 -1.629 11.546 1.00 64.69 119 PHE A N 1
ATOM 919 C CA . PHE A 1 119 ? 8.149 -1.577 10.178 1.00 64.69 119 PHE A CA 1
ATOM 920 C C . PHE A 1 119 ? 8.049 -0.167 9.576 1.00 64.69 119 PHE A C 1
ATOM 922 O O . PHE A 1 119 ? 8.099 -0.030 8.355 1.00 64.69 119 PHE A O 1
ATOM 929 N N . LEU A 1 120 ? 7.910 0.890 10.388 1.00 63.84 120 LEU A N 1
ATOM 930 C CA . LEU A 1 120 ? 7.670 2.251 9.877 1.00 63.84 120 LEU A CA 1
ATOM 931 C C . LEU A 1 120 ? 8.938 3.116 9.826 1.00 63.84 120 LEU A C 1
ATOM 933 O O . LEU A 1 120 ? 9.034 3.988 8.970 1.00 63.84 120 LEU A O 1
ATOM 937 N N . ASN A 1 121 ? 9.934 2.860 10.681 1.00 63.88 121 ASN A N 1
ATOM 938 C CA . ASN A 1 121 ? 11.158 3.676 10.783 1.00 63.88 121 ASN A CA 1
ATOM 939 C C . ASN A 1 121 ? 12.329 3.131 9.948 1.00 63.88 121 ASN A C 1
ATOM 941 O O . ASN A 1 121 ? 13.490 3.177 10.358 1.00 63.88 121 ASN A O 1
ATOM 945 N N . VAL A 1 122 ? 12.018 2.572 8.784 1.00 62.41 122 VAL A N 1
ATOM 946 C CA . VAL A 1 122 ? 12.953 1.776 7.991 1.00 62.41 122 VAL A CA 1
ATOM 947 C C . VAL A 1 122 ? 13.367 2.557 6.747 1.00 62.41 122 VAL A C 1
ATOM 949 O O . VAL A 1 122 ? 12.486 3.086 6.070 1.00 62.41 122 VAL A O 1
ATOM 952 N N . PRO A 1 123 ? 14.669 2.630 6.414 1.00 62.59 123 PRO A N 1
ATOM 953 C CA . PRO A 1 123 ? 15.118 3.281 5.190 1.00 62.59 123 PRO A CA 1
ATOM 954 C C . PRO A 1 123 ? 14.537 2.605 3.946 1.00 62.59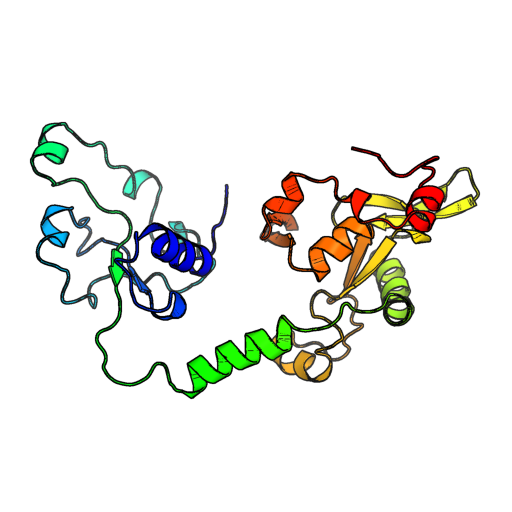 123 PRO A C 1
ATOM 956 O O . PRO A 1 123 ? 14.446 1.379 3.902 1.00 62.59 123 PRO A O 1
ATOM 959 N N . SER A 1 124 ? 14.239 3.398 2.918 1.00 60.72 124 SER A N 1
ATOM 960 C CA . SER A 1 124 ? 13.757 2.901 1.629 1.00 60.72 124 SER A CA 1
ATOM 961 C C . SER A 1 124 ? 14.678 1.846 1.016 1.00 60.72 124 SER A C 1
ATOM 963 O O . SER A 1 124 ? 15.915 1.958 1.056 1.00 60.72 124 SER A O 1
ATOM 965 N N . THR A 1 125 ? 14.085 0.830 0.386 1.00 59.09 125 THR A N 1
ATOM 966 C CA . THR A 1 125 ? 14.853 -0.231 -0.270 1.00 59.09 125 THR A CA 1
ATOM 967 C C . THR A 1 125 ? 15.606 0.333 -1.482 1.00 59.09 125 THR A C 1
ATOM 969 O O . THR A 1 125 ? 15.025 0.842 -2.436 1.00 59.09 125 THR A O 1
ATOM 972 N N . THR A 1 126 ? 16.937 0.218 -1.506 1.00 57.25 126 THR A N 1
ATOM 973 C CA . THR A 1 126 ? 17.729 0.805 -2.600 1.00 57.25 126 THR A CA 1
ATOM 974 C C . THR A 1 126 ? 17.573 0.058 -3.933 1.00 57.25 126 THR A C 1
ATOM 976 O O . THR A 1 126 ? 17.645 -1.172 -3.999 1.00 57.25 126 THR A O 1
ATOM 979 N N . ALA A 1 127 ? 17.473 0.811 -5.036 1.00 58.25 127 ALA A N 1
ATOM 980 C CA . ALA A 1 127 ? 17.267 0.292 -6.398 1.00 58.25 127 ALA A CA 1
ATOM 981 C C . ALA A 1 127 ? 18.315 -0.736 -6.875 1.00 58.25 127 ALA A C 1
ATOM 983 O O . ALA A 1 127 ? 18.003 -1.638 -7.651 1.00 58.25 127 ALA A O 1
ATOM 984 N N . SER A 1 128 ? 19.561 -0.644 -6.393 1.00 57.12 128 SER A N 1
ATOM 985 C CA . SER A 1 128 ? 20.615 -1.631 -6.688 1.00 57.12 128 SER A CA 1
ATOM 986 C C . SER A 1 128 ? 20.228 -3.035 -6.208 1.00 57.12 128 SER A C 1
ATOM 988 O O . SER A 1 128 ? 20.442 -4.032 -6.900 1.00 57.12 128 SER A O 1
ATOM 990 N N . LYS A 1 129 ? 19.558 -3.120 -5.053 1.00 64.88 129 LYS A N 1
ATOM 991 C CA . LYS A 1 129 ? 19.166 -4.395 -4.458 1.00 64.88 129 LYS A CA 1
ATOM 992 C C . LYS A 1 129 ? 18.001 -5.044 -5.215 1.00 64.88 129 LYS A C 1
ATOM 994 O O . LYS A 1 129 ? 17.837 -6.256 -5.144 1.00 64.88 129 LYS A O 1
ATOM 999 N N . THR A 1 130 ? 17.187 -4.306 -5.973 1.00 76.31 130 THR A N 1
ATOM 1000 C CA . THR A 1 130 ? 15.949 -4.830 -6.592 1.00 76.31 130 THR A CA 1
ATOM 1001 C C . THR A 1 130 ? 16.122 -5.346 -8.028 1.00 76.31 130 THR A C 1
ATOM 1003 O O . THR A 1 130 ? 15.174 -5.865 -8.617 1.00 76.31 130 THR A O 1
ATOM 1006 N N . GLN A 1 131 ? 17.332 -5.305 -8.605 1.00 84.06 131 GLN A N 1
ATOM 1007 C CA . GLN A 1 131 ? 17.555 -5.684 -10.010 1.00 84.06 131 GLN A CA 1
ATOM 1008 C C . GLN A 1 131 ? 17.251 -7.165 -10.315 1.00 84.06 131 GLN A C 1
ATOM 1010 O O . GLN A 1 131 ? 16.727 -7.478 -11.389 1.00 84.06 131 GLN A O 1
ATOM 1015 N N . LYS A 1 132 ? 17.557 -8.080 -9.381 1.00 88.88 132 LYS A N 1
ATOM 1016 C CA . LYS A 1 132 ? 17.219 -9.512 -9.496 1.00 88.88 132 LYS A CA 1
ATOM 1017 C C . LYS A 1 132 ? 15.700 -9.701 -9.539 1.00 88.88 132 LYS A C 1
ATOM 1019 O O . LYS A 1 132 ? 15.198 -10.267 -10.514 1.00 88.88 132 LYS A O 1
ATOM 1024 N N . LEU A 1 133 ? 14.991 -9.141 -8.554 1.00 91.00 133 LEU A N 1
ATOM 1025 C CA . LEU A 1 133 ? 13.529 -9.164 -8.481 1.00 91.00 133 LEU A CA 1
ATOM 1026 C C . LEU A 1 133 ? 12.910 -8.577 -9.755 1.00 91.00 133 LEU A C 1
ATOM 1028 O O . LEU A 1 133 ? 12.059 -9.210 -10.371 1.00 91.00 133 LEU A O 1
ATOM 1032 N N . LYS A 1 134 ? 13.399 -7.425 -10.229 1.00 94.31 134 LYS A N 1
ATOM 1033 C CA . LYS A 1 134 ? 12.920 -6.784 -11.463 1.00 94.31 134 LYS A CA 1
ATOM 1034 C C . LYS A 1 134 ? 12.951 -7.731 -12.660 1.00 94.31 134 LYS A C 1
ATOM 1036 O O . LYS A 1 134 ? 11.948 -7.870 -13.354 1.00 94.31 134 LYS A O 1
ATOM 1041 N N . LYS A 1 135 ? 14.066 -8.435 -12.884 1.00 93.69 135 LYS A N 1
ATOM 1042 C CA . LYS A 1 135 ? 14.176 -9.422 -13.975 1.00 93.69 135 LYS A CA 1
ATOM 1043 C C . LYS A 1 135 ? 13.194 -10.586 -13.798 1.00 93.69 135 LYS A C 1
ATOM 1045 O O . LYS A 1 135 ? 12.597 -11.034 -14.778 1.00 93.69 135 LYS A O 1
ATOM 1050 N N . GLN A 1 136 ? 13.016 -11.071 -12.568 1.00 94.44 136 GLN A N 1
ATOM 1051 C CA . GLN A 1 136 ? 12.079 -12.156 -12.266 1.00 94.44 136 GLN A CA 1
ATOM 1052 C C . GLN A 1 136 ? 10.622 -11.731 -12.504 1.00 94.44 136 GLN A C 1
ATOM 1054 O O . GLN A 1 136 ? 9.877 -12.485 -13.133 1.00 94.44 136 GLN A O 1
ATOM 1059 N N . LEU A 1 137 ? 10.239 -10.518 -12.091 1.00 95.50 137 LEU A N 1
ATOM 1060 C CA . LEU A 1 137 ? 8.910 -9.942 -12.316 1.00 95.50 137 LEU A CA 1
ATOM 1061 C C . LEU A 1 137 ? 8.606 -9.788 -13.808 1.00 95.50 137 LEU A C 1
ATOM 1063 O O . LEU A 1 137 ? 7.578 -10.281 -14.271 1.00 95.50 137 LEU A O 1
ATOM 1067 N N . VAL A 1 138 ? 9.525 -9.185 -14.574 1.00 96.19 138 VAL A N 1
ATOM 1068 C CA . VAL A 1 138 ? 9.359 -9.002 -16.027 1.00 96.19 138 VAL A CA 1
ATOM 1069 C C . VAL A 1 138 ? 9.111 -10.341 -16.719 1.00 96.19 138 VAL A C 1
ATOM 1071 O O . VAL A 1 138 ? 8.182 -10.459 -17.518 1.00 96.19 138 VAL A O 1
ATOM 1074 N N . LYS A 1 139 ? 9.885 -11.375 -16.367 1.00 96.19 139 LYS A N 1
ATOM 1075 C CA . LYS A 1 139 ? 9.729 -12.719 -16.935 1.00 96.19 139 LYS A CA 1
ATOM 1076 C C . LYS A 1 139 ? 8.418 -13.387 -16.512 1.00 96.19 139 LYS A C 1
ATOM 1078 O O . LYS A 1 139 ? 7.739 -13.970 -17.353 1.00 96.19 139 LYS A O 1
ATOM 1083 N N . LYS A 1 140 ? 8.074 -13.343 -15.221 1.00 96.69 140 LYS A N 1
ATOM 1084 C CA . LYS A 1 140 ? 6.897 -14.027 -14.659 1.00 96.69 140 LYS A CA 1
ATOM 1085 C C . LYS A 1 140 ? 5.591 -13.446 -15.193 1.00 96.69 140 LYS A C 1
ATOM 1087 O O . LYS A 1 140 ? 4.709 -14.211 -15.575 1.00 96.69 140 LYS A O 1
ATOM 1092 N N . TYR A 1 141 ? 5.490 -12.121 -15.213 1.00 93.19 141 TYR A N 1
ATOM 1093 C CA . TYR A 1 141 ? 4.262 -11.396 -15.537 1.00 93.19 141 TYR A CA 1
ATOM 1094 C C . TYR A 1 141 ? 4.237 -10.845 -16.968 1.00 93.19 141 TYR A C 1
ATOM 1096 O O . TYR A 1 141 ? 3.279 -10.182 -17.345 1.00 93.19 141 TYR A O 1
ATOM 1104 N N . LYS 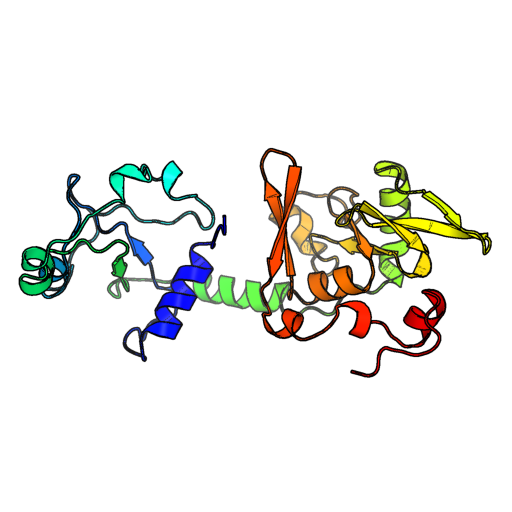A 1 142 ? 5.256 -11.157 -17.785 1.00 95.19 142 LYS A N 1
ATOM 1105 C CA . LYS A 1 142 ? 5.369 -10.738 -19.193 1.00 95.19 142 LYS A CA 1
ATOM 1106 C C . LYS A 1 142 ? 5.263 -9.217 -19.366 1.00 95.19 142 LYS A C 1
ATOM 1108 O O . LYS A 1 142 ? 4.541 -8.728 -20.225 1.00 95.19 142 LYS A O 1
ATOM 1113 N N . CYS A 1 143 ? 5.999 -8.476 -18.542 1.00 94.75 143 CYS A N 1
ATOM 1114 C CA . CYS A 1 143 ? 5.963 -7.010 -18.521 1.00 94.75 143 CYS A CA 1
ATOM 1115 C C . CYS A 1 143 ? 6.930 -6.345 -19.510 1.00 94.75 143 CYS A C 1
ATOM 1117 O O . CYS A 1 143 ? 7.135 -5.138 -19.423 1.00 94.75 143 CYS A O 1
ATOM 1119 N N . ASP A 1 144 ? 7.563 -7.113 -20.397 1.00 95.56 144 ASP A N 1
ATOM 1120 C CA . ASP A 1 144 ? 8.390 -6.570 -21.473 1.00 95.56 144 ASP A CA 1
ATOM 1121 C C . ASP A 1 144 ? 7.482 -6.019 -22.580 1.00 95.56 144 ASP A C 1
ATOM 1123 O O . ASP A 1 144 ? 6.685 -6.757 -23.163 1.00 95.56 144 ASP A O 1
ATOM 1127 N N . CYS A 1 145 ? 7.583 -4.715 -22.840 1.00 94.44 145 CYS A N 1
ATOM 1128 C CA . CYS A 1 145 ? 6.783 -4.011 -23.839 1.00 94.44 145 CYS A CA 1
ATOM 1129 C C . CYS A 1 145 ? 7.584 -3.677 -25.109 1.00 94.44 145 CYS A C 1
ATOM 1131 O O . CYS A 1 145 ? 7.111 -2.903 -25.941 1.00 94.44 145 CYS A O 1
ATOM 1133 N N . GLY A 1 146 ? 8.785 -4.239 -25.274 1.00 94.75 146 GLY A N 1
ATOM 1134 C CA . GLY A 1 146 ? 9.651 -3.977 -26.417 1.00 94.75 146 GLY A CA 1
ATOM 1135 C C . GLY A 1 146 ? 10.428 -2.671 -26.272 1.00 94.75 146 GLY A C 1
ATOM 1136 O O . GLY A 1 146 ? 10.975 -2.377 -25.208 1.00 94.75 146 GLY A O 1
ATOM 1137 N N . ARG A 1 147 ? 10.525 -1.903 -27.362 1.00 94.38 147 ARG A N 1
ATOM 1138 C CA . ARG A 1 147 ? 11.332 -0.678 -27.423 1.00 94.38 147 ARG A CA 1
ATOM 1139 C C . ARG A 1 147 ? 10.553 0.515 -27.959 1.00 94.38 147 ARG A C 1
ATOM 1141 O O . ARG A 1 147 ? 9.641 0.346 -28.768 1.00 94.38 147 ARG A O 1
ATOM 1148 N N . ASN A 1 148 ? 10.906 1.715 -27.499 1.00 87.00 148 ASN A N 1
ATOM 1149 C CA . ASN A 1 148 ? 10.333 2.964 -28.001 1.00 87.00 148 ASN A CA 1
ATOM 1150 C C . ASN A 1 148 ? 11.055 3.455 -29.278 1.00 87.00 148 ASN A C 1
ATOM 1152 O O . ASN A 1 148 ? 11.932 2.789 -29.825 1.00 87.00 148 ASN A O 1
ATOM 1156 N N . LYS A 1 149 ? 10.684 4.652 -29.753 1.00 87.75 149 LYS A N 1
ATOM 1157 C CA . LYS A 1 149 ? 11.259 5.287 -30.955 1.00 87.75 149 LYS A CA 1
ATOM 1158 C C . LYS A 1 149 ? 12.746 5.644 -30.819 1.00 87.75 149 LYS A C 1
ATOM 1160 O O . LYS A 1 149 ? 13.416 5.786 -31.835 1.00 87.75 149 LYS A O 1
ATOM 1165 N N . ASN A 1 150 ? 13.229 5.783 -29.588 1.00 86.75 150 ASN A N 1
ATOM 1166 C CA . ASN A 1 150 ? 14.611 6.111 -29.253 1.00 86.75 150 ASN A CA 1
ATOM 1167 C C . ASN A 1 150 ? 15.450 4.848 -28.966 1.00 86.75 150 ASN A C 1
ATOM 1169 O O . ASN A 1 150 ? 16.588 4.964 -28.531 1.00 86.75 150 ASN A O 1
ATOM 1173 N N . ASP A 1 151 ? 14.900 3.652 -29.223 1.00 88.56 151 ASP A N 1
ATOM 1174 C CA . ASP A 1 151 ? 15.496 2.342 -28.915 1.00 88.56 151 ASP A CA 1
ATOM 1175 C C . ASP A 1 151 ? 15.632 2.031 -27.405 1.00 88.56 151 ASP A C 1
ATOM 1177 O O . ASP A 1 151 ? 16.298 1.068 -27.019 1.00 88.56 151 ASP A O 1
ATOM 1181 N N . ASP A 1 152 ? 14.933 2.768 -26.531 1.00 88.19 152 ASP A N 1
ATOM 1182 C CA . ASP A 1 152 ? 14.902 2.473 -25.095 1.00 88.19 152 ASP A CA 1
ATOM 1183 C C . ASP A 1 152 ? 14.006 1.268 -24.803 1.00 88.19 152 ASP A C 1
ATOM 1185 O O . ASP A 1 152 ? 12.895 1.153 -25.328 1.00 88.19 152 ASP A O 1
ATOM 1189 N N . ALA A 1 153 ? 14.455 0.389 -23.905 1.00 93.19 153 ALA A N 1
ATOM 1190 C CA . ALA A 1 153 ? 13.648 -0.728 -23.419 1.00 93.19 153 ALA A CA 1
ATOM 1191 C C . ALA A 1 153 ? 12.442 -0.226 -22.611 1.00 93.19 153 ALA A C 1
ATOM 1193 O O . ALA A 1 153 ? 12.604 0.591 -21.705 1.00 93.19 153 ALA A O 1
ATOM 1194 N N . MET A 1 154 ? 11.258 -0.770 -22.880 1.00 93.12 154 MET A N 1
ATOM 1195 C CA . MET A 1 154 ? 9.996 -0.374 -22.256 1.00 93.12 154 MET A CA 1
ATOM 1196 C C . MET A 1 154 ? 9.464 -1.489 -21.356 1.00 93.12 154 MET A C 1
ATOM 1198 O O . MET A 1 154 ? 9.410 -2.649 -21.761 1.00 93.12 154 MET A O 1
ATOM 1202 N N . LEU A 1 155 ? 9.033 -1.138 -20.145 1.00 95.44 155 LEU A N 1
ATOM 1203 C CA . LEU A 1 155 ? 8.431 -2.060 -19.186 1.00 95.44 155 LEU A CA 1
ATOM 1204 C C . LEU A 1 155 ? 7.044 -1.590 -18.751 1.00 95.44 155 LEU A C 1
ATOM 1206 O O . LEU A 1 155 ? 6.795 -0.395 -18.597 1.00 95.44 155 LEU A O 1
ATOM 1210 N N . LEU A 1 156 ? 6.155 -2.547 -18.498 1.00 93.81 156 LEU A N 1
ATOM 1211 C CA . LEU A 1 156 ? 4.828 -2.287 -17.954 1.00 93.81 156 LEU A CA 1
ATOM 1212 C C . LEU A 1 156 ? 4.913 -1.887 -16.473 1.00 93.81 156 LEU A C 1
ATOM 1214 O O . LEU A 1 156 ? 5.416 -2.652 -15.647 1.00 93.81 156 LEU A O 1
ATOM 1218 N N . CYS A 1 157 ? 4.348 -0.733 -16.120 1.00 87.75 157 CYS A N 1
ATOM 1219 C CA . CYS A 1 157 ? 3.980 -0.431 -14.741 1.00 87.75 157 CYS A CA 1
ATOM 1220 C C . CYS A 1 157 ? 2.665 -1.150 -14.409 1.00 87.75 157 CYS A C 1
ATOM 1222 O O . CYS A 1 157 ? 1.619 -0.821 -14.970 1.00 87.75 157 CYS A O 1
ATOM 1224 N N . MET A 1 158 ? 2.706 -2.109 -13.483 1.00 87.75 158 MET A N 1
ATOM 1225 C CA . MET A 1 158 ? 1.606 -3.049 -13.219 1.00 87.75 158 MET A CA 1
ATOM 1226 C C . MET A 1 158 ? 0.329 -2.371 -12.717 1.00 87.75 158 MET A C 1
ATOM 1228 O O . MET A 1 158 ? -0.764 -2.792 -13.074 1.00 87.75 158 MET A O 1
ATOM 1232 N N . VAL A 1 159 ? 0.459 -1.311 -11.916 1.00 84.94 159 VAL A N 1
ATOM 1233 C CA . VAL A 1 159 ? -0.691 -0.659 -11.267 1.00 84.94 159 VAL A CA 1
ATOM 1234 C C . VAL A 1 159 ? -1.478 0.243 -12.220 1.00 84.94 159 VAL A C 1
ATOM 1236 O O . VAL A 1 159 ? -2.702 0.268 -12.166 1.00 84.94 159 VAL A O 1
ATOM 1239 N N . ILE A 1 160 ? -0.792 0.989 -13.091 1.00 82.25 160 ILE A N 1
ATOM 1240 C CA . ILE A 1 160 ? -1.444 1.906 -14.046 1.00 82.25 160 ILE A CA 1
ATOM 1241 C C . ILE A 1 160 ? -1.623 1.284 -15.434 1.00 82.25 160 ILE A C 1
ATOM 1243 O O . ILE A 1 160 ? -2.272 1.883 -16.283 1.00 82.25 160 ILE A O 1
ATOM 1247 N N . ASN A 1 161 ? -1.061 0.093 -15.665 1.00 86.75 161 ASN A N 1
ATOM 1248 C CA . ASN A 1 161 ? -1.114 -0.632 -16.934 1.00 86.75 161 ASN A CA 1
ATOM 1249 C C . ASN A 1 161 ? -0.590 0.191 -18.132 1.00 86.75 161 ASN A C 1
ATOM 1251 O O . ASN A 1 161 ? -1.190 0.216 -19.205 1.00 86.75 161 ASN A O 1
ATOM 1255 N N . VAL A 1 162 ? 0.539 0.882 -17.936 1.00 87.56 162 VAL A N 1
ATOM 1256 C CA . VAL A 1 162 ? 1.197 1.723 -18.953 1.00 87.56 162 VAL A CA 1
ATOM 1257 C C . VAL A 1 162 ? 2.632 1.253 -19.172 1.00 87.56 162 VAL A C 1
ATOM 1259 O O . VAL A 1 162 ? 3.344 0.958 -18.211 1.00 87.56 162 VAL A O 1
ATOM 1262 N N . ALA A 1 163 ? 3.059 1.196 -20.435 1.00 89.88 163 ALA A N 1
ATOM 1263 C CA . ALA A 1 163 ? 4.446 0.939 -20.810 1.00 89.88 163 ALA A CA 1
ATOM 1264 C C . ALA A 1 163 ? 5.284 2.215 -20.657 1.00 89.88 163 ALA A C 1
ATOM 1266 O O . ALA A 1 163 ? 4.971 3.244 -21.254 1.00 89.88 163 ALA A O 1
ATOM 1267 N N . LEU A 1 164 ? 6.360 2.139 -19.879 1.00 89.12 164 LEU A N 1
ATOM 1268 C CA . LEU A 1 164 ? 7.253 3.255 -19.565 1.00 89.12 164 LEU A CA 1
ATOM 1269 C C . LEU A 1 164 ? 8.715 2.851 -19.801 1.00 89.12 164 LEU A C 1
ATOM 1271 O O . LEU A 1 164 ? 9.010 1.652 -19.792 1.00 89.12 164 LEU A O 1
ATOM 1275 N N . PRO A 1 165 ? 9.648 3.807 -19.977 1.00 90.56 165 PRO A N 1
ATOM 1276 C CA . PRO A 1 165 ? 11.067 3.484 -20.072 1.00 90.56 165 PRO A CA 1
ATOM 1277 C C . PRO A 1 165 ? 11.528 2.639 -18.880 1.00 90.56 165 PRO A C 1
ATOM 1279 O O . PRO A 1 165 ? 11.215 2.918 -17.721 1.00 90.56 165 PRO A O 1
ATOM 1282 N N . SER A 1 166 ? 12.295 1.585 -19.149 1.00 90.75 166 SER A N 1
ATOM 1283 C CA . SER A 1 166 ? 12.766 0.643 -18.131 1.00 90.75 166 SER A CA 1
ATOM 1284 C C . SER A 1 166 ? 13.556 1.345 -17.026 1.00 90.75 166 SER A C 1
ATOM 1286 O O . SER A 1 166 ? 13.552 0.874 -15.892 1.00 90.75 166 SER A O 1
ATOM 1288 N N . THR A 1 167 ? 14.208 2.475 -17.310 1.00 86.69 167 THR A N 1
ATOM 1289 C CA . THR A 1 167 ? 14.971 3.247 -16.319 1.00 86.69 167 THR A CA 1
ATOM 1290 C C . THR A 1 167 ? 14.090 3.911 -15.256 1.00 86.69 167 THR A C 1
ATOM 1292 O O . THR A 1 167 ? 14.536 4.087 -14.118 1.00 86.69 167 THR A O 1
ATOM 1295 N N . VAL A 1 168 ? 12.825 4.208 -15.574 1.00 86.88 168 VAL A N 1
ATOM 1296 C CA . VAL A 1 168 ? 11.849 4.812 -14.649 1.00 86.88 168 VAL A CA 1
ATOM 1297 C C . VAL A 1 168 ? 10.866 3.804 -14.050 1.00 86.88 168 VAL A C 1
ATOM 1299 O O . VAL A 1 168 ? 10.060 4.167 -13.195 1.00 86.88 168 VAL A O 1
ATOM 1302 N N . VAL A 1 169 ? 10.945 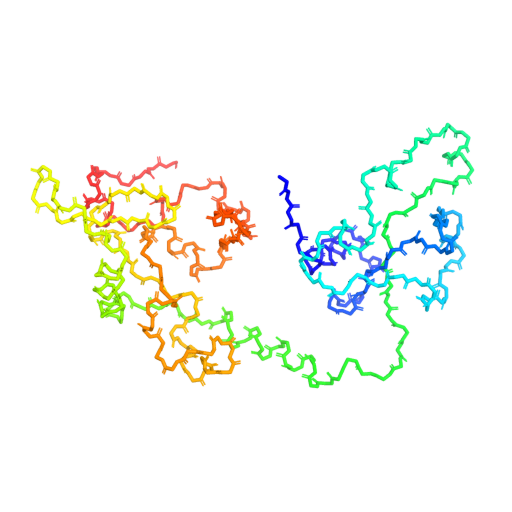2.534 -14.453 1.00 90.81 169 VAL A N 1
ATOM 1303 C CA . VAL A 1 169 ? 10.211 1.428 -13.825 1.00 90.81 169 VAL A CA 1
ATOM 1304 C C . VAL A 1 169 ? 11.134 0.695 -12.857 1.00 90.81 169 VAL A C 1
ATOM 1306 O O . VAL A 1 169 ? 12.207 0.225 -13.237 1.00 90.81 169 VAL A O 1
ATOM 1309 N N . ILE A 1 170 ? 10.724 0.549 -11.607 1.00 90.94 170 ILE A N 1
ATOM 1310 C CA . ILE A 1 170 ? 11.479 -0.137 -10.558 1.00 90.94 170 ILE A CA 1
ATOM 1311 C C . ILE A 1 170 ? 10.683 -1.332 -10.028 1.00 90.94 170 ILE A C 1
ATOM 1313 O O . ILE A 1 170 ? 9.458 -1.371 -10.124 1.00 90.94 170 ILE A O 1
ATOM 1317 N N . ALA A 1 171 ? 11.388 -2.338 -9.515 1.00 93.00 171 ALA A N 1
ATOM 1318 C CA . ALA A 1 171 ? 10.755 -3.394 -8.741 1.00 93.00 171 ALA A CA 1
ATOM 1319 C C . ALA A 1 171 ? 10.673 -2.959 -7.281 1.00 93.00 171 ALA A C 1
ATOM 1321 O O . ALA A 1 171 ? 11.713 -2.691 -6.682 1.00 93.00 171 ALA A O 1
ATOM 1322 N N . SER A 1 172 ? 9.458 -2.918 -6.749 1.00 90.56 172 SER A N 1
ATOM 1323 C CA . SER A 1 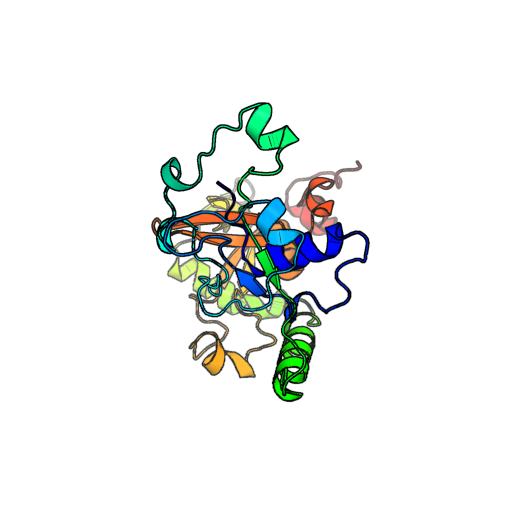172 ? 9.162 -2.618 -5.352 1.00 90.56 172 SER A CA 1
ATOM 1324 C C . SER A 1 172 ? 8.730 -3.888 -4.635 1.00 90.56 172 SER A C 1
ATOM 1326 O O . SER A 1 172 ? 8.001 -4.702 -5.213 1.00 90.56 172 SER A O 1
ATOM 1328 N N . HIS A 1 173 ? 9.182 -4.059 -3.397 1.00 89.38 173 HIS A N 1
ATOM 1329 C CA . HIS A 1 173 ? 8.758 -5.148 -2.526 1.00 89.38 173 HIS A CA 1
ATOM 1330 C C . HIS A 1 173 ? 7.474 -4.747 -1.788 1.00 89.38 173 HIS A C 1
ATOM 1332 O O . HIS A 1 173 ? 7.410 -3.668 -1.212 1.00 89.38 173 HIS A O 1
ATOM 1338 N N . ILE A 1 174 ? 6.456 -5.612 -1.775 1.00 86.00 174 ILE A N 1
ATOM 1339 C CA . ILE A 1 174 ? 5.218 -5.391 -1.006 1.00 86.00 174 ILE A CA 1
ATOM 1340 C C . ILE A 1 174 ? 5.529 -5.501 0.489 1.00 86.00 174 ILE A C 1
ATOM 1342 O O . ILE A 1 174 ? 5.191 -4.622 1.275 1.00 86.00 174 ILE A O 1
ATOM 1346 N N . PHE A 1 175 ? 6.205 -6.582 0.873 1.00 81.31 175 PHE A N 1
ATOM 1347 C CA . PHE A 1 175 ? 6.821 -6.753 2.177 1.00 81.31 175 PHE A CA 1
ATOM 1348 C C . PHE A 1 175 ? 8.294 -6.384 2.067 1.00 81.31 175 PHE A C 1
ATOM 1350 O O . PHE A 1 175 ? 9.056 -7.072 1.376 1.00 81.31 175 PHE A O 1
ATOM 1357 N N . ARG A 1 176 ? 8.664 -5.272 2.708 1.00 81.50 176 ARG A N 1
ATOM 1358 C CA . ARG A 1 176 ? 9.971 -4.631 2.547 1.00 81.50 176 ARG A CA 1
ATOM 1359 C C . ARG A 1 176 ? 11.127 -5.586 2.790 1.00 81.50 176 ARG A C 1
ATOM 1361 O O . ARG A 1 176 ? 11.093 -6.427 3.690 1.00 81.50 176 ARG A O 1
ATOM 1368 N N . ARG A 1 177 ? 12.190 -5.408 2.003 1.00 82.88 177 ARG A N 1
ATOM 1369 C CA . ARG A 1 177 ? 13.368 -6.274 2.081 1.00 82.88 177 ARG A CA 1
ATOM 1370 C C . ARG A 1 177 ? 14.079 -6.172 3.425 1.00 82.88 177 ARG A C 1
ATOM 1372 O O . ARG A 1 177 ? 14.694 -7.129 3.876 1.00 82.88 177 ARG A O 1
ATOM 1379 N N . GLU A 1 178 ? 13.995 -5.025 4.070 1.00 80.44 178 GLU A N 1
ATOM 1380 C CA . GLU A 1 178 ? 14.568 -4.766 5.384 1.00 80.44 178 GLU A CA 1
ATOM 1381 C C . GLU A 1 178 ? 13.943 -5.637 6.491 1.00 80.44 178 GLU A C 1
ATOM 1383 O O . GLU A 1 178 ? 14.482 -5.677 7.592 1.00 80.44 178 GLU A O 1
ATOM 1388 N N . HIS A 1 179 ? 12.862 -6.367 6.187 1.00 78.06 179 HIS A N 1
ATOM 1389 C CA . HIS A 1 179 ? 12.215 -7.352 7.060 1.00 78.06 179 HIS A CA 1
ATOM 1390 C C . HIS A 1 179 ? 12.412 -8.795 6.580 1.00 78.06 179 HIS A C 1
ATOM 1392 O O . HIS A 1 179 ? 11.598 -9.669 6.875 1.00 78.06 179 HIS A O 1
ATOM 1398 N N . ASP A 1 180 ? 13.469 -9.070 5.813 1.00 83.50 180 ASP A N 1
ATOM 1399 C CA . ASP A 1 180 ? 13.791 -10.408 5.299 1.00 83.50 180 ASP A CA 1
ATOM 1400 C C . ASP A 1 180 ? 13.834 -11.492 6.397 1.00 83.50 180 ASP A C 1
ATOM 1402 O O . ASP A 1 180 ? 13.473 -12.642 6.156 1.00 83.50 180 ASP A O 1
ATOM 1406 N N . ASP A 1 181 ? 14.214 -11.137 7.621 1.00 79.56 181 ASP A N 1
ATOM 1407 C CA . ASP A 1 181 ? 14.213 -12.007 8.802 1.00 79.56 181 ASP A CA 1
ATOM 1408 C C . ASP A 1 181 ? 12.802 -12.347 9.321 1.00 79.56 181 ASP A C 1
ATOM 1410 O O . ASP A 1 181 ? 12.596 -13.389 9.944 1.00 79.56 181 ASP A O 1
ATOM 1414 N N . LEU A 1 182 ? 11.805 -11.517 9.013 1.00 78.12 182 LEU A N 1
ATOM 1415 C CA . LEU A 1 182 ? 10.416 -11.665 9.460 1.00 78.12 182 LEU A CA 1
ATOM 1416 C C . LEU A 1 182 ? 9.492 -12.265 8.389 1.00 78.12 182 LEU A C 1
ATOM 1418 O O . LEU A 1 182 ? 8.348 -12.623 8.683 1.00 78.12 182 LEU A O 1
ATOM 1422 N N . LYS A 1 183 ? 9.968 -12.415 7.150 1.00 76.12 183 LYS A N 1
ATOM 1423 C CA . LYS A 1 183 ? 9.140 -12.791 5.990 1.00 76.12 183 LYS A CA 1
ATOM 1424 C C . LYS A 1 183 ? 8.366 -14.104 6.161 1.00 76.12 183 LYS A C 1
ATOM 1426 O O . LYS A 1 183 ? 7.206 -14.187 5.761 1.00 76.12 183 LYS A O 1
ATOM 1431 N N . GLU A 1 184 ? 8.973 -15.112 6.788 1.00 72.31 184 GLU A N 1
ATOM 1432 C CA . GLU A 1 184 ? 8.345 -16.426 6.975 1.00 72.31 184 GLU A CA 1
ATOM 1433 C C . GLU A 1 184 ? 7.158 -16.347 7.943 1.00 72.31 184 GLU A C 1
ATOM 1435 O O . GLU A 1 184 ? 6.154 -17.028 7.746 1.00 72.31 184 GLU A O 1
ATOM 1440 N N . HIS A 1 185 ? 7.240 -15.457 8.936 1.00 75.00 185 HIS A N 1
ATOM 1441 C CA . HIS A 1 185 ? 6.223 -15.287 9.971 1.00 75.00 185 HIS A CA 1
ATOM 1442 C C . HIS A 1 185 ? 5.032 -14.446 9.495 1.00 75.00 185 HIS A C 1
ATOM 1444 O O . HIS A 1 185 ? 3.895 -14.746 9.850 1.00 75.00 185 HIS A O 1
ATOM 1450 N N . PHE A 1 186 ? 5.276 -13.405 8.693 1.00 66.75 186 PHE A N 1
ATOM 1451 C CA . PHE A 1 186 ? 4.235 -12.435 8.324 1.00 66.75 186 PHE A CA 1
ATOM 1452 C C . PHE A 1 186 ? 3.589 -12.701 6.969 1.00 66.75 186 PHE A C 1
ATOM 1454 O O . PHE A 1 186 ? 2.382 -12.531 6.819 1.00 66.75 186 PHE A O 1
ATOM 1461 N N . VAL A 1 187 ? 4.378 -13.105 5.975 1.00 71.50 187 VAL A N 1
ATOM 1462 C CA . VAL A 1 187 ? 3.904 -13.228 4.587 1.00 71.50 187 VAL A CA 1
ATOM 1463 C C . VAL A 1 187 ? 4.118 -14.623 4.002 1.00 71.50 187 VAL A C 1
ATOM 1465 O O . VAL A 1 187 ? 3.738 -14.867 2.859 1.00 71.50 187 VAL A O 1
ATOM 1468 N N . GLN A 1 188 ? 4.665 -15.556 4.792 1.00 81.56 188 GLN A N 1
ATOM 1469 C CA . GLN A 1 188 ? 4.811 -16.977 4.448 1.00 81.56 188 GLN A CA 1
ATOM 1470 C C . GLN A 1 188 ? 5.542 -17.200 3.109 1.00 81.56 188 GLN A C 1
ATOM 1472 O O . GLN A 1 188 ? 5.199 -18.086 2.319 1.00 81.56 188 GLN A O 1
ATOM 1477 N N . ILE A 1 189 ? 6.564 -16.382 2.840 1.00 81.19 189 ILE A N 1
ATOM 1478 C CA . ILE A 1 189 ? 7.468 -16.535 1.691 1.00 81.19 189 ILE A CA 1
ATOM 1479 C C . ILE A 1 189 ? 8.850 -16.982 2.171 1.00 81.19 189 ILE A C 1
ATOM 1481 O O . ILE A 1 189 ? 9.315 -16.540 3.214 1.00 81.19 189 ILE A O 1
ATOM 1485 N N . ALA A 1 190 ? 9.515 -17.839 1.395 1.00 84.69 190 ALA A N 1
ATOM 1486 C CA . ALA A 1 190 ? 10.854 -18.343 1.721 1.00 84.69 190 ALA A CA 1
ATOM 1487 C C . ALA A 1 190 ? 11.987 -17.457 1.168 1.00 84.69 190 ALA A C 1
ATOM 1489 O O . ALA A 1 190 ? 13.086 -17.440 1.712 1.00 84.69 190 ALA A O 1
ATOM 1490 N N . ASP A 1 191 ? 11.728 -16.713 0.089 1.00 87.44 191 ASP A N 1
ATOM 1491 C CA . ASP A 1 191 ? 12.659 -15.756 -0.520 1.00 87.44 191 ASP A CA 1
ATOM 1492 C C . ASP A 1 191 ? 11.980 -14.383 -0.531 1.00 87.44 191 ASP A C 1
ATOM 1494 O O . ASP A 1 191 ? 10.856 -14.250 -1.015 1.00 87.44 191 ASP A O 1
ATOM 1498 N N . ILE A 1 192 ? 12.643 -13.357 0.000 1.00 86.19 192 ILE A N 1
ATOM 1499 C CA . ILE A 1 192 ? 12.131 -11.981 -0.034 1.00 86.19 192 ILE A CA 1
ATOM 1500 C C . ILE A 1 192 ? 12.000 -11.458 -1.466 1.00 86.19 192 ILE A C 1
ATOM 1502 O O . ILE A 1 192 ? 11.158 -10.604 -1.733 1.00 86.19 192 ILE A O 1
ATOM 1506 N N . ASP A 1 193 ? 12.775 -12.025 -2.397 1.00 90.00 193 ASP A N 1
ATOM 1507 C CA . ASP A 1 193 ? 12.713 -11.760 -3.835 1.00 90.00 193 ASP A CA 1
ATOM 1508 C C . ASP A 1 193 ? 11.707 -12.660 -4.573 1.00 90.00 193 ASP A C 1
ATOM 1510 O O . ASP A 1 193 ? 11.758 -12.784 -5.802 1.00 90.00 193 ASP A O 1
ATOM 1514 N N . ASP A 1 194 ? 10.782 -13.305 -3.857 1.00 89.62 194 ASP A N 1
ATOM 1515 C CA . ASP A 1 194 ? 9.670 -14.007 -4.489 1.00 89.62 194 ASP A CA 1
ATOM 1516 C C . ASP A 1 194 ? 8.851 -13.027 -5.346 1.00 89.62 194 ASP A C 1
ATOM 1518 O O . ASP A 1 194 ? 8.465 -11.942 -4.915 1.00 89.62 194 ASP A O 1
ATOM 1522 N N . VAL A 1 195 ? 8.543 -13.425 -6.579 1.00 90.50 195 VAL A N 1
ATOM 1523 C CA . VAL A 1 195 ? 7.750 -12.625 -7.528 1.00 90.50 195 VAL A CA 1
ATOM 1524 C C . VAL A 1 195 ? 6.342 -12.293 -7.025 1.00 90.50 195 VAL A C 1
ATOM 1526 O O . VAL A 1 195 ? 5.713 -11.379 -7.551 1.00 90.50 195 VAL A O 1
ATOM 1529 N N . ARG A 1 196 ? 5.823 -13.032 -6.039 1.00 87.31 196 ARG A N 1
ATOM 1530 C CA . ARG A 1 196 ? 4.556 -12.739 -5.350 1.00 87.31 196 ARG A CA 1
ATOM 1531 C C . ARG A 1 196 ? 4.676 -11.559 -4.385 1.00 87.31 196 ARG A C 1
ATOM 1533 O O . ARG A 1 196 ? 3.668 -10.941 -4.075 1.00 87.31 196 ARG A O 1
ATOM 1540 N N . ASN A 1 197 ? 5.891 -11.249 -3.940 1.00 88.06 197 ASN A N 1
ATOM 1541 C CA . ASN A 1 197 ? 6.202 -10.134 -3.054 1.00 88.06 197 ASN A CA 1
ATOM 1542 C C . ASN A 1 197 ? 6.632 -8.871 -3.820 1.00 88.06 197 ASN A C 1
ATOM 1544 O O . ASN A 1 197 ? 7.134 -7.931 -3.217 1.00 88.06 197 ASN A O 1
ATOM 1548 N N . GLY A 1 198 ? 6.496 -8.838 -5.148 1.00 90.44 198 GLY A N 1
ATOM 1549 C CA . GLY A 1 198 ? 7.039 -7.757 -5.964 1.00 90.44 198 GLY A CA 1
ATOM 1550 C C . GLY A 1 198 ? 6.030 -7.135 -6.920 1.00 90.44 198 GLY A C 1
ATOM 1551 O O . GLY A 1 198 ? 5.207 -7.831 -7.512 1.00 90.44 198 GLY A O 1
ATOM 1552 N N . LEU A 1 199 ? 6.160 -5.827 -7.131 1.00 92.06 199 LEU A N 1
ATOM 1553 C CA . LEU A 1 199 ? 5.434 -5.057 -8.140 1.00 92.06 199 LEU A CA 1
ATOM 1554 C C . LEU A 1 199 ? 6.415 -4.281 -9.023 1.00 92.06 199 LEU A C 1
ATOM 1556 O O . LEU A 1 199 ? 7.413 -3.753 -8.539 1.00 92.06 199 LEU A O 1
ATOM 1560 N N . LEU A 1 200 ? 6.126 -4.180 -10.323 1.00 93.19 200 LEU A N 1
ATOM 1561 C CA . LEU A 1 200 ? 6.803 -3.226 -11.205 1.00 93.19 200 LEU A CA 1
ATOM 1562 C C . LEU A 1 200 ? 6.037 -1.909 -11.189 1.00 93.19 200 LEU A C 1
ATOM 1564 O O . LEU A 1 200 ? 4.902 -1.840 -11.667 1.00 93.19 200 LEU A O 1
ATOM 1568 N N . LEU A 1 201 ? 6.669 -0.877 -10.644 1.00 91.44 201 LEU A N 1
ATOM 1569 C CA . LEU A 1 201 ? 6.064 0.424 -10.407 1.00 91.44 201 LEU A CA 1
ATOM 1570 C C . LEU A 1 201 ? 6.849 1.526 -11.115 1.00 91.44 201 LEU A C 1
ATOM 1572 O O . LEU A 1 201 ? 8.070 1.469 -11.249 1.00 91.44 201 LEU A O 1
ATOM 1576 N N . PHE A 1 202 ? 6.132 2.551 -11.557 1.00 88.12 202 PHE A N 1
ATOM 1577 C CA . PHE A 1 202 ? 6.727 3.817 -11.956 1.00 88.12 202 PHE A CA 1
ATOM 1578 C C . PHE A 1 202 ? 7.348 4.480 -10.720 1.00 88.12 202 PHE A C 1
ATOM 1580 O O . PHE A 1 202 ? 6.683 4.558 -9.690 1.00 88.12 202 PHE A O 1
ATOM 1587 N N . LYS A 1 203 ? 8.595 4.958 -10.814 1.00 87.62 203 LYS A N 1
ATOM 1588 C CA . LYS A 1 203 ? 9.373 5.496 -9.679 1.00 87.62 203 LYS A CA 1
ATOM 1589 C C . LYS A 1 203 ? 8.597 6.445 -8.746 1.00 87.62 203 LYS A C 1
ATOM 1591 O O . LYS A 1 203 ? 8.655 6.235 -7.545 1.00 87.62 203 LYS A O 1
ATOM 1596 N N . PRO A 1 204 ? 7.820 7.427 -9.234 1.00 85.50 204 PRO A N 1
ATOM 1597 C CA . PRO A 1 204 ? 7.001 8.281 -8.374 1.00 85.50 204 PRO A CA 1
ATOM 1598 C C . PRO A 1 204 ? 5.935 7.556 -7.558 1.00 85.50 204 PRO A C 1
ATOM 1600 O O . PRO A 1 204 ? 5.699 7.882 -6.400 1.00 85.50 204 PRO A O 1
ATOM 1603 N N . ILE A 1 205 ? 5.279 6.572 -8.178 1.00 87.19 205 ILE A N 1
ATOM 1604 C CA . ILE A 1 205 ? 4.278 5.732 -7.517 1.00 87.19 205 ILE A CA 1
ATOM 1605 C C . ILE A 1 205 ? 4.973 4.835 -6.498 1.00 87.19 205 ILE A C 1
ATOM 1607 O O . ILE A 1 205 ? 4.444 4.616 -5.416 1.00 87.19 205 ILE A O 1
ATOM 1611 N N . GLU A 1 206 ? 6.152 4.326 -6.845 1.00 89.19 206 GLU A N 1
ATOM 1612 C CA . GLU A 1 206 ? 6.951 3.506 -5.949 1.00 89.19 206 GLU A CA 1
ATOM 1613 C C . GLU A 1 206 ? 7.438 4.278 -4.730 1.00 89.19 206 GLU A C 1
ATOM 1615 O O . GLU A 1 206 ? 7.210 3.801 -3.631 1.00 89.19 206 GLU A O 1
ATOM 1620 N N . SER A 1 207 ? 7.994 5.479 -4.899 1.00 84.25 207 SER A N 1
ATOM 1621 C CA . SER A 1 207 ? 8.373 6.337 -3.771 1.00 84.25 207 SER A CA 1
ATOM 1622 C C . SER A 1 207 ? 7.169 6.638 -2.888 1.00 84.25 207 SER A C 1
ATOM 1624 O O . SER A 1 207 ? 7.250 6.444 -1.689 1.00 84.25 207 SER A O 1
ATOM 1626 N N . ALA A 1 208 ? 6.019 7.022 -3.448 1.00 83.44 208 ALA A N 1
ATOM 1627 C CA . ALA A 1 208 ? 4.827 7.260 -2.633 1.00 83.44 208 ALA A CA 1
ATOM 1628 C C . ALA A 1 208 ? 4.338 5.997 -1.896 1.00 83.44 208 ALA A C 1
ATOM 1630 O O . ALA A 1 208 ? 3.796 6.084 -0.794 1.00 83.44 208 ALA A O 1
ATOM 1631 N N . PHE A 1 209 ? 4.485 4.822 -2.511 1.00 85.62 209 PHE A N 1
ATOM 1632 C CA . PHE A 1 209 ? 4.134 3.544 -1.897 1.00 85.62 209 PHE A CA 1
ATOM 1633 C C . PHE A 1 209 ? 5.120 3.169 -0.782 1.00 85.62 209 PHE A C 1
ATOM 1635 O O . PHE A 1 209 ? 4.700 2.781 0.307 1.00 85.62 209 PHE A O 1
ATOM 1642 N N . ASP A 1 210 ? 6.417 3.337 -1.028 1.00 83.31 210 ASP A N 1
ATOM 1643 C CA . ASP A 1 210 ? 7.477 3.037 -0.071 1.00 83.31 210 ASP A CA 1
ATOM 1644 C C . ASP A 1 210 ? 7.560 4.077 1.054 1.00 83.31 210 ASP A C 1
ATOM 1646 O O . ASP A 1 210 ? 7.899 3.728 2.171 1.00 83.31 210 ASP A O 1
ATOM 1650 N N . ASP A 1 211 ? 7.135 5.318 0.845 1.00 79.94 211 ASP A N 1
ATOM 1651 C CA . ASP A 1 211 ? 7.023 6.330 1.907 1.00 79.94 211 ASP A CA 1
ATOM 1652 C C . ASP A 1 211 ? 5.736 6.163 2.744 1.00 79.94 211 ASP A C 1
ATOM 1654 O O . ASP A 1 211 ? 5.486 6.928 3.673 1.00 79.94 211 ASP A O 1
ATOM 1658 N N . LEU A 1 212 ? 4.912 5.148 2.440 1.00 77.25 212 LEU A N 1
ATOM 1659 C CA . LEU A 1 212 ? 3.600 4.892 3.052 1.00 77.25 212 LEU A CA 1
ATOM 1660 C C . LEU A 1 212 ? 2.588 6.030 2.858 1.00 77.25 212 LEU A C 1
ATOM 1662 O O . LEU A 1 212 ? 1.579 6.098 3.563 1.00 77.25 212 LEU A O 1
ATOM 1666 N N . ASP A 1 213 ? 2.798 6.891 1.865 1.00 78.56 213 ASP A N 1
ATOM 1667 C CA . ASP A 1 213 ? 1.827 7.917 1.495 1.00 78.56 213 ASP A CA 1
ATOM 1668 C C . ASP A 1 213 ? 0.605 7.303 0.799 1.00 78.56 213 ASP A C 1
ATOM 1670 O O . ASP A 1 213 ? -0.510 7.830 0.902 1.00 78.56 213 ASP A O 1
ATOM 1674 N N . ILE A 1 214 ? 0.801 6.175 0.104 1.00 81.56 214 ILE A N 1
ATOM 1675 C CA . ILE A 1 214 ? -0.246 5.428 -0.597 1.00 81.56 214 ILE A CA 1
ATOM 1676 C C . ILE A 1 214 ? -0.148 3.912 -0.369 1.00 81.56 214 ILE A C 1
ATOM 1678 O O . ILE A 1 214 ? 0.908 3.363 -0.084 1.00 81.56 214 ILE A O 1
ATOM 1682 N N . SER A 1 215 ? -1.261 3.205 -0.563 1.00 84.75 215 SER A N 1
ATOM 1683 C CA . SER A 1 215 ? -1.301 1.744 -0.713 1.00 84.75 215 SER A CA 1
ATOM 1684 C C . SER A 1 215 ? -2.318 1.321 -1.763 1.00 84.75 215 SER A C 1
ATOM 1686 O O . SER A 1 215 ? -3.177 2.100 -2.186 1.00 84.75 215 SER A O 1
ATOM 1688 N N . PHE A 1 216 ? -2.241 0.057 -2.168 1.00 81.19 216 PHE A N 1
ATOM 1689 C CA . PHE A 1 216 ? -3.183 -0.539 -3.099 1.00 81.19 216 PHE A CA 1
ATOM 1690 C C . PHE A 1 216 ? -4.022 -1.596 -2.394 1.00 81.19 216 PHE A C 1
ATOM 1692 O O . PHE A 1 216 ? -3.495 -2.529 -1.794 1.00 81.19 216 PHE A O 1
ATOM 1699 N N . LEU A 1 217 ? -5.339 -1.462 -2.496 1.00 79.62 217 LEU A N 1
ATOM 1700 C CA . LEU A 1 217 ? -6.285 -2.486 -2.083 1.00 79.62 217 LEU A CA 1
ATOM 1701 C C . LEU A 1 217 ? -6.703 -3.278 -3.316 1.00 79.62 217 LEU A C 1
ATOM 1703 O O . LEU A 1 217 ? -7.075 -2.683 -4.327 1.00 79.62 217 LEU A O 1
ATOM 1707 N N . VAL A 1 218 ? -6.677 -4.602 -3.220 1.00 72.62 218 VAL A N 1
ATOM 1708 C CA . VAL A 1 218 ? -7.160 -5.497 -4.275 1.00 72.62 218 VAL A CA 1
ATOM 1709 C C . VAL A 1 218 ? -8.465 -6.123 -3.801 1.00 72.62 218 VAL A C 1
ATOM 1711 O O . VAL A 1 218 ? -8.535 -6.660 -2.695 1.00 72.62 218 VAL A O 1
ATOM 1714 N N . ASP A 1 219 ? -9.527 -5.995 -4.597 1.00 78.69 219 ASP A N 1
ATOM 1715 C CA . ASP A 1 219 ? -10.801 -6.649 -4.298 1.00 78.69 219 ASP A CA 1
ATOM 1716 C C . ASP A 1 219 ? -10.870 -8.078 -4.863 1.00 78.69 219 ASP A C 1
ATOM 1718 O O . ASP A 1 219 ? -9.989 -8.535 -5.582 1.00 78.69 219 ASP A O 1
ATOM 1722 N N . LYS A 1 220 ? -11.954 -8.797 -4.551 1.00 82.25 220 LYS A N 1
ATOM 1723 C CA . LYS A 1 220 ? -12.185 -10.177 -5.019 1.00 82.25 220 LYS A CA 1
ATOM 1724 C C . LYS A 1 220 ? -12.312 -10.338 -6.545 1.00 82.25 220 LYS A C 1
ATOM 1726 O O . LYS A 1 220 ? -12.482 -11.458 -7.011 1.00 82.25 220 LYS A O 1
ATOM 1731 N N . HIS A 1 221 ? -12.330 -9.239 -7.296 1.00 78.12 221 HIS A N 1
ATOM 1732 C CA . HIS A 1 221 ? -12.381 -9.218 -8.758 1.00 78.12 221 HIS A CA 1
ATOM 1733 C C . HIS A 1 221 ? -11.079 -8.657 -9.349 1.00 78.12 221 HIS A C 1
ATOM 1735 O O . HIS A 1 221 ? -11.093 -8.150 -10.470 1.00 78.12 221 HIS A O 1
ATOM 1741 N N . ASP A 1 222 ? -9.987 -8.679 -8.579 1.00 70.00 222 ASP A N 1
ATOM 1742 C CA . ASP A 1 222 ? -8.662 -8.192 -8.967 1.00 70.00 222 ASP A CA 1
ATOM 1743 C C . ASP A 1 222 ? -8.629 -6.702 -9.347 1.00 70.00 222 ASP A C 1
ATOM 1745 O O . ASP A 1 222 ? -7.770 -6.248 -10.108 1.00 70.00 222 ASP A O 1
ATOM 1749 N N . ARG A 1 223 ? -9.559 -5.897 -8.812 1.00 75.38 223 ARG A N 1
ATOM 1750 C CA . ARG A 1 223 ? -9.557 -4.448 -9.045 1.00 75.38 223 ARG A CA 1
ATOM 1751 C C . ARG A 1 223 ? -8.699 -3.739 -8.014 1.00 75.38 223 ARG A C 1
ATOM 1753 O O . ARG A 1 223 ? -8.966 -3.811 -6.813 1.00 75.38 223 ARG A O 1
ATOM 1760 N N . PHE A 1 224 ? -7.729 -2.981 -8.511 1.00 75.88 224 PHE A N 1
ATOM 1761 C CA . PHE A 1 224 ? -6.884 -2.110 -7.706 1.00 75.88 224 PHE A CA 1
ATOM 1762 C C . PHE A 1 224 ? -7.632 -0.831 -7.315 1.00 75.88 224 PHE A C 1
ATOM 1764 O O . PHE A 1 224 ? -8.143 -0.100 -8.162 1.00 75.88 224 PHE A O 1
ATOM 1771 N N . THR A 1 225 ? -7.674 -0.544 -6.017 1.00 80.00 225 THR A N 1
ATOM 1772 C CA . THR A 1 225 ? -8.121 0.734 -5.458 1.00 80.00 225 THR A CA 1
ATOM 1773 C C . THR A 1 225 ? -6.947 1.394 -4.755 1.00 80.00 225 THR A C 1
ATOM 1775 O O . THR A 1 225 ? -6.376 0.825 -3.828 1.00 80.00 225 THR A O 1
ATOM 1778 N N . LEU A 1 226 ? -6.605 2.608 -5.178 1.00 80.25 226 LEU A N 1
ATOM 1779 C CA . LEU A 1 226 ? -5.619 3.432 -4.491 1.00 80.25 226 LEU A CA 1
ATOM 1780 C C . LEU A 1 226 ? -6.202 3.936 -3.163 1.00 80.25 226 LEU A C 1
ATOM 1782 O O . LEU A 1 226 ? -7.256 4.578 -3.146 1.00 80.25 226 LEU A O 1
ATOM 1786 N N . LYS A 1 227 ? -5.505 3.678 -2.059 1.00 80.94 227 LYS A N 1
ATOM 1787 C CA . LYS A 1 227 ? -5.756 4.293 -0.755 1.00 80.94 227 LYS A CA 1
ATOM 1788 C C . LYS A 1 227 ? -4.656 5.314 -0.494 1.00 80.94 227 LYS A C 1
ATOM 1790 O O . LYS A 1 227 ? -3.481 4.977 -0.547 1.00 80.94 227 LYS A O 1
ATOM 1795 N N . ILE A 1 228 ? -5.052 6.553 -0.224 1.00 78.31 228 ILE A N 1
ATOM 1796 C CA . ILE A 1 228 ? -4.142 7.652 0.111 1.00 78.31 228 ILE A CA 1
ATOM 1797 C C . ILE A 1 228 ? -4.161 7.821 1.628 1.00 78.31 228 ILE A C 1
ATOM 1799 O O . ILE A 1 228 ? -5.241 7.955 2.207 1.00 78.31 228 ILE A O 1
ATOM 1803 N N . PHE A 1 229 ? -2.986 7.804 2.250 1.00 71.88 229 PHE A N 1
ATOM 1804 C CA . PHE A 1 229 ? -2.802 8.014 3.685 1.00 71.88 229 PHE A CA 1
ATOM 1805 C C . PHE A 1 229 ? -2.339 9.434 3.994 1.00 71.88 229 PHE A C 1
ATOM 1807 O O . PHE A 1 229 ? -2.865 10.056 4.914 1.00 71.88 229 PHE A O 1
ATOM 1814 N N . ASN A 1 230 ? -1.411 9.960 3.193 1.00 74.88 230 ASN A N 1
ATOM 1815 C CA . ASN A 1 230 ? -0.958 11.338 3.289 1.00 74.88 230 ASN A CA 1
ATOM 1816 C C . ASN A 1 230 ? -1.741 12.213 2.307 1.00 74.88 230 ASN A C 1
ATOM 1818 O O . ASN A 1 230 ? -1.589 12.096 1.093 1.00 74.88 230 ASN A O 1
ATOM 1822 N N . THR A 1 231 ? -2.615 13.081 2.816 1.00 75.69 231 THR A N 1
ATOM 1823 C CA . THR A 1 231 ? -3.452 13.937 1.966 1.00 75.69 231 THR A CA 1
ATOM 1824 C C . THR A 1 231 ? -2.675 15.026 1.241 1.00 75.69 231 THR A C 1
ATOM 1826 O O . THR A 1 231 ? -3.149 15.474 0.196 1.00 75.69 231 THR A O 1
ATOM 1829 N N . ASP A 1 232 ? -1.492 15.399 1.729 1.00 75.56 232 ASP A N 1
ATOM 1830 C CA . ASP A 1 232 ? -0.661 16.452 1.134 1.00 75.56 232 ASP A CA 1
ATOM 1831 C C . ASP A 1 232 ? -0.168 16.047 -0.256 1.00 75.56 232 ASP A C 1
ATOM 1833 O O . ASP A 1 232 ? 0.013 16.890 -1.132 1.00 75.56 232 ASP A O 1
ATOM 1837 N N . ILE A 1 233 ? -0.087 14.739 -0.529 1.00 73.69 233 ILE A N 1
ATOM 1838 C CA . ILE A 1 233 ? 0.247 14.222 -1.858 1.00 73.69 233 ILE A CA 1
ATOM 1839 C C . ILE A 1 233 ? -0.759 14.641 -2.938 1.00 73.69 233 ILE A C 1
ATOM 1841 O O . ILE A 1 233 ? -0.445 14.583 -4.119 1.00 73.69 233 ILE A O 1
ATOM 1845 N N . LYS A 1 234 ? -1.973 15.066 -2.561 1.00 75.94 234 LYS A N 1
ATOM 1846 C CA . LYS A 1 234 ? -2.970 15.585 -3.510 1.00 75.94 234 LYS A CA 1
ATOM 1847 C C . LYS A 1 234 ? -2.650 17.000 -3.991 1.00 75.94 234 LYS A C 1
ATOM 1849 O O . LYS A 1 234 ? -3.211 17.417 -5.000 1.00 75.94 234 LYS A O 1
ATOM 1854 N N . ALA A 1 235 ? -1.809 17.734 -3.264 1.00 77.25 235 ALA A N 1
ATOM 1855 C CA . ALA A 1 235 ? -1.401 19.089 -3.616 1.00 77.25 235 ALA A CA 1
ATOM 1856 C C . ALA A 1 235 ? -0.231 19.121 -4.615 1.00 77.25 235 ALA A C 1
ATOM 1858 O O . ALA A 1 235 ? 0.055 20.178 -5.170 1.00 77.25 235 ALA A O 1
ATOM 1859 N N . HIS A 1 236 ? 0.417 17.978 -4.860 1.00 74.31 236 HIS A N 1
ATOM 1860 C CA . HIS A 1 236 ? 1.612 17.861 -5.693 1.00 74.31 236 HIS A CA 1
ATOM 1861 C C . HIS A 1 236 ? 1.417 16.805 -6.778 1.00 74.31 236 HIS A C 1
ATOM 1863 O O . HIS A 1 236 ? 0.676 15.834 -6.597 1.00 74.31 236 HIS A O 1
ATOM 1869 N N . LEU A 1 237 ? 2.094 16.957 -7.914 1.00 75.88 237 LEU A N 1
ATOM 1870 C CA . LEU A 1 237 ? 2.147 15.874 -8.882 1.00 75.88 237 LEU A CA 1
ATOM 1871 C C . LEU A 1 237 ? 3.132 14.826 -8.364 1.00 75.88 237 LEU A C 1
ATOM 1873 O O . LEU A 1 237 ? 4.216 15.150 -7.893 1.00 75.88 237 LEU A O 1
ATOM 1877 N N . LEU A 1 238 ? 2.801 13.539 -8.497 1.00 75.44 238 LEU A N 1
ATOM 1878 C CA . LEU A 1 238 ? 3.744 12.482 -8.109 1.00 75.44 238 LEU A CA 1
ATOM 1879 C C . LEU A 1 238 ? 5.084 12.636 -8.839 1.00 75.44 238 LEU A C 1
ATOM 1881 O O . LEU A 1 238 ? 6.135 12.379 -8.260 1.00 75.44 238 LEU A O 1
ATOM 1885 N N . VAL A 1 239 ? 5.055 13.097 -10.092 1.00 76.88 239 VAL A N 1
ATOM 1886 C CA . VAL A 1 239 ? 6.268 13.318 -10.886 1.00 76.88 239 VAL A CA 1
ATOM 1887 C C . VAL A 1 239 ? 7.215 14.364 -10.300 1.00 76.88 239 VAL A C 1
ATOM 1889 O O . VAL A 1 239 ? 8.399 14.303 -10.608 1.00 76.88 239 VAL A O 1
ATOM 1892 N N . ASP A 1 240 ? 6.748 15.232 -9.398 1.00 72.75 240 ASP A N 1
ATOM 1893 C CA . ASP A 1 240 ? 7.596 16.193 -8.680 1.00 72.75 240 ASP A CA 1
ATOM 1894 C C . ASP A 1 240 ? 8.590 15.483 -7.742 1.00 72.75 240 ASP A C 1
ATOM 1896 O O . ASP A 1 240 ? 9.584 16.066 -7.317 1.00 72.75 240 ASP A O 1
ATOM 1900 N N . ARG A 1 241 ? 8.360 14.194 -7.444 1.00 74.31 241 ARG A N 1
ATOM 1901 C CA . ARG A 1 241 ? 9.295 13.336 -6.698 1.00 74.31 241 ARG A CA 1
ATOM 1902 C C . ARG A 1 241 ? 10.460 12.819 -7.542 1.00 74.31 241 ARG A C 1
ATOM 1904 O O . ARG A 1 241 ? 11.359 12.174 -7.003 1.00 74.31 241 ARG A O 1
ATOM 1911 N N . LEU A 1 242 ? 10.452 13.038 -8.858 1.00 70.25 242 LEU A N 1
ATOM 1912 C CA . LEU A 1 242 ? 11.565 12.651 -9.720 1.00 70.25 242 LEU A CA 1
ATOM 1913 C C . LEU A 1 242 ? 12.747 13.595 -9.516 1.00 70.25 242 LEU A C 1
ATOM 1915 O O . LEU A 1 242 ? 12.597 14.809 -9.418 1.00 70.25 242 LEU A O 1
ATOM 1919 N N . THR A 1 243 ? 13.956 13.041 -9.524 1.00 71.94 243 THR A N 1
ATOM 1920 C CA . THR A 1 243 ? 15.153 13.877 -9.646 1.00 71.94 243 THR A CA 1
ATOM 1921 C C . THR A 1 243 ? 15.269 14.423 -11.071 1.00 71.94 243 THR A C 1
ATOM 1923 O O . THR A 1 243 ? 14.798 13.795 -12.019 1.00 71.94 243 THR A O 1
ATOM 1926 N N . GLN A 1 244 ? 15.949 15.561 -11.252 1.00 69.56 244 GLN A N 1
ATOM 1927 C CA . GLN A 1 244 ? 16.173 16.164 -12.575 1.00 69.56 244 GLN A CA 1
ATOM 1928 C C . GLN A 1 244 ? 16.717 15.153 -13.620 1.00 69.56 244 GLN A C 1
ATOM 1930 O O . GLN A 1 244 ? 16.126 15.065 -14.694 1.00 69.56 244 GLN A O 1
ATOM 1935 N N . PRO A 1 245 ? 17.715 14.290 -13.315 1.00 70.38 245 PRO A N 1
ATOM 1936 C CA . PRO A 1 245 ? 18.150 13.251 -14.256 1.00 70.38 245 PRO A CA 1
ATOM 1937 C C . PRO A 1 245 ? 17.049 12.252 -14.646 1.00 70.38 245 PRO A C 1
ATOM 1939 O O . PRO A 1 245 ? 16.985 11.798 -15.782 1.00 70.38 245 PRO A O 1
ATOM 1942 N N . GLN A 1 246 ? 16.161 11.897 -13.713 1.00 68.94 246 GLN A N 1
ATOM 1943 C CA . GLN A 1 246 ? 15.057 10.971 -13.987 1.00 68.94 246 GLN A CA 1
ATOM 1944 C C . GLN A 1 246 ? 13.952 11.623 -14.825 1.00 68.94 246 GLN A C 1
ATOM 1946 O O . GLN A 1 246 ? 13.262 10.931 -15.570 1.00 68.94 246 GLN A O 1
ATOM 1951 N N . TRP A 1 247 ? 13.778 12.937 -14.690 1.00 69.31 247 TRP A N 1
ATOM 1952 C CA . TRP A 1 247 ? 12.847 13.728 -15.486 1.00 69.31 247 TRP A CA 1
ATOM 1953 C C . TRP A 1 247 ? 13.332 13.913 -16.929 1.00 69.31 247 TRP A C 1
ATOM 1955 O O . TRP A 1 247 ? 12.560 13.739 -17.871 1.00 69.31 247 TRP A O 1
ATOM 1965 N N . GLU A 1 248 ? 14.626 14.175 -17.112 1.00 68.31 248 GLU A N 1
ATOM 1966 C CA . GLU A 1 248 ? 15.262 14.268 -18.432 1.00 68.31 248 GLU A CA 1
ATOM 1967 C C . GLU A 1 248 ? 15.181 12.935 -19.194 1.00 68.31 248 GLU A C 1
ATOM 1969 O O . GLU A 1 248 ? 14.814 12.912 -20.369 1.00 68.31 248 GLU A O 1
ATOM 1974 N N . GLU A 1 249 ? 15.407 11.802 -18.516 1.00 66.62 249 GLU A N 1
ATOM 1975 C CA . GLU A 1 249 ? 15.196 10.458 -19.086 1.00 66.62 249 GLU A CA 1
ATOM 1976 C C . GLU A 1 249 ? 13.733 10.185 -19.478 1.00 66.62 249 GLU A C 1
ATOM 1978 O O . GLU A 1 249 ? 13.459 9.351 -20.342 1.00 66.62 249 GLU A O 1
ATOM 1983 N N . PHE A 1 250 ? 12.779 10.883 -18.859 1.00 60.69 250 PHE A N 1
ATOM 1984 C CA . PHE A 1 250 ? 11.359 10.810 -19.200 1.00 60.69 250 PHE A CA 1
ATOM 1985 C C . PHE A 1 250 ? 10.992 11.685 -20.417 1.00 60.69 250 PHE A C 1
ATOM 1987 O O . PHE A 1 250 ? 9.847 11.663 -20.868 1.00 60.69 250 PHE A O 1
ATOM 1994 N N . GLY A 1 251 ? 11.956 12.427 -20.978 1.00 59.12 251 GLY A N 1
ATOM 1995 C CA . GLY A 1 251 ? 11.758 13.346 -22.101 1.00 59.12 251 GLY A CA 1
ATOM 1996 C C . GLY A 1 251 ? 11.288 14.741 -21.686 1.00 59.12 251 GLY A C 1
ATOM 1997 O O . GLY A 1 251 ? 10.777 15.481 -22.526 1.00 59.12 251 GLY A O 1
ATOM 1998 N N . GLY A 1 252 ? 11.419 15.098 -20.406 1.00 59.25 252 GLY A N 1
ATOM 1999 C CA . GLY A 1 252 ? 11.131 16.439 -19.913 1.00 59.25 252 GLY A CA 1
ATOM 2000 C C . GLY A 1 252 ? 12.339 17.367 -20.051 1.00 59.25 252 GLY A C 1
ATOM 2001 O O . GLY A 1 252 ? 13.428 17.040 -19.593 1.00 59.25 252 GLY A O 1
ATOM 2002 N N . GLU A 1 253 ? 12.154 18.539 -20.662 1.00 49.66 253 GLU A N 1
ATOM 2003 C CA . GLU A 1 253 ? 13.241 19.514 -20.876 1.00 49.66 253 GLU A CA 1
ATOM 2004 C C . GLU A 1 253 ? 13.643 20.258 -19.583 1.00 49.66 253 GLU A C 1
ATOM 2006 O O . GLU A 1 253 ? 14.789 20.674 -19.431 1.00 49.66 253 GLU A O 1
ATOM 2011 N N . SER A 1 254 ? 12.721 20.394 -18.623 1.00 51.88 254 SER A N 1
ATOM 2012 C CA . SER A 1 254 ? 12.955 20.968 -17.288 1.00 51.88 254 SER A CA 1
ATOM 2013 C C . SER A 1 254 ? 11.909 20.456 -16.298 1.00 51.88 254 SER A C 1
ATOM 2015 O O . SER A 1 254 ? 10.754 20.294 -16.703 1.00 51.88 254 SER A O 1
ATOM 2017 N N . LEU A 1 255 ? 12.281 20.194 -15.033 1.00 50.41 255 LEU A N 1
ATOM 2018 C CA . LEU A 1 255 ? 11.320 19.808 -13.985 1.00 50.41 255 LEU A CA 1
ATOM 2019 C C . LEU A 1 255 ? 10.137 20.798 -13.946 1.00 50.41 255 LEU A C 1
ATOM 2021 O O . LEU A 1 255 ? 10.360 21.996 -14.152 1.00 50.41 255 LEU A O 1
ATOM 2025 N N . PRO A 1 256 ? 8.898 20.339 -13.690 1.00 49.34 256 PRO A N 1
ATOM 2026 C CA . PRO A 1 256 ? 7.755 21.232 -13.558 1.00 49.34 256 PRO A CA 1
ATOM 2027 C C . PRO A 1 256 ? 8.007 22.226 -12.422 1.00 49.34 256 PRO A C 1
ATOM 2029 O O . PRO A 1 256 ? 8.053 21.866 -11.249 1.00 49.34 256 PRO A O 1
ATOM 2032 N N . THR A 1 257 ? 8.199 23.495 -12.764 1.00 47.44 257 THR A N 1
ATOM 2033 C CA . THR A 1 257 ? 8.122 24.591 -11.798 1.00 47.44 257 THR A CA 1
ATOM 2034 C C . THR A 1 257 ? 6.653 24.940 -11.619 1.00 47.44 257 THR A C 1
ATOM 2036 O O . THR A 1 257 ? 6.049 25.511 -12.531 1.00 47.44 257 THR A O 1
ATOM 2039 N N . HIS A 1 258 ? 6.086 24.546 -10.482 1.00 50.34 258 HIS A N 1
ATOM 2040 C CA . HIS A 1 258 ? 4.786 25.013 -10.008 1.00 50.34 258 HIS A CA 1
ATOM 2041 C C . HIS A 1 258 ? 4.918 26.352 -9.282 1.00 50.34 258 HIS A C 1
ATOM 2043 O O . HIS A 1 258 ? 5.870 26.497 -8.480 1.00 50.34 258 HIS A O 1
#

InterPro domains:
  IPR003615 HNH nuclease [PF13391] (157-216)